Protein AF-A0A816HUR5-F1 (afdb_monomer_lite)

Foldseek 3Di:
DDPPDQPDPVSCCVVPVVVVVVVVVVVVCVCPDPLVVLCVQLLLCLFLPHPCPLPLVSNPSLCVVLVHDSVLQNVLSVVVVVVCVVDRDHGSVSVLVVCVVVCVVRVRSNSSSVVSVPDPPDCVLVVLLVVLLCVCCDPVNVPDDPVVSVVVSVCVSVVVDDDDVVVVVVVCCVVDVDDPDDDD

Sequence (184 aa):
GQRETLSTSTDFMNQIYFPLIDSMLVILNDRFSLKTLSFMNSIATVYPESKNFLSINDVDEFSRHIDVDSNALKNEFIVIKTMLMSKTINNVIQFLNELIPFSTAFPQTLRMIKSAITMPISQVACERSFSKMKIIKNYLRNSMSDKRLSDLTVVAVERNIAIDYERIIDKLARNHKNSRILLY

pLDDT: mean 83.16, std 11.02, range [38.31, 95.19]

Secondary structure (DSSP, 8-state):
-------SHHHHIIIIIHHHHHHHHHHHHHHTSHHHHHHHHHHHTT-TTSTTTT-SSSTHHHHHHHT--HHHHHHHHHHHHHHHTTS----HHHHHHHHGGGTTT-HHHHHHHHHHHHS---THHHHHHHHHHHHHS-GGGTT--HHHHHHHHHHHH-TTSPP-HHHHHHHHHHH-TT------

Radius of gyration: 25.25 Å; chains: 1; bounding box: 48×59×68 Å

Structure (mmCIF, N/CA/C/O backbone):
data_AF-A0A816HUR5-F1
#
_entry.id   AF-A0A816HUR5-F1
#
loop_
_atom_site.group_PDB
_atom_site.id
_atom_site.type_symbol
_atom_site.label_atom_id
_atom_site.label_alt_id
_atom_site.label_comp_id
_atom_site.label_asym_id
_atom_site.label_entity_id
_atom_site.label_seq_id
_atom_site.pdbx_PDB_ins_code
_atom_site.Cartn_x
_atom_site.Cartn_y
_atom_site.Cartn_z
_atom_site.occupancy
_atom_site.B_iso_or_equiv
_atom_site.auth_seq_id
_atom_site.auth_comp_id
_atom_site.auth_asym_id
_atom_site.auth_atom_id
_atom_site.pdbx_PDB_model_num
ATOM 1 N N . GLY A 1 1 ? 4.612 7.169 -42.731 1.00 38.91 1 GLY A N 1
ATOM 2 C CA . GLY A 1 1 ? 4.958 8.291 -41.844 1.00 38.91 1 GLY A CA 1
ATOM 3 C C . GLY A 1 1 ? 6.453 8.465 -41.877 1.00 38.91 1 GLY A C 1
ATOM 4 O O . GLY A 1 1 ? 7.153 7.578 -41.404 1.00 38.91 1 GLY A O 1
ATOM 5 N N . GLN A 1 2 ? 6.934 9.519 -42.536 1.00 38.31 2 GLN A N 1
ATOM 6 C CA . GLN A 1 2 ? 8.355 9.864 -42.561 1.00 38.31 2 GLN A CA 1
ATOM 7 C C . GLN A 1 2 ? 8.817 10.135 -41.126 1.00 38.31 2 GLN A C 1
ATOM 9 O O . GLN A 1 2 ? 8.200 10.924 -40.419 1.00 38.31 2 GLN A O 1
AT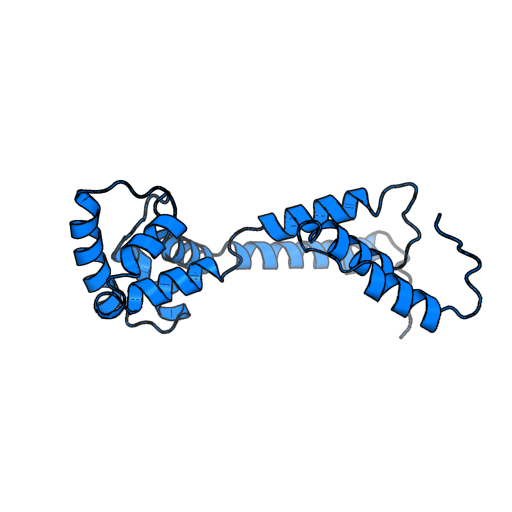OM 14 N N . ARG A 1 3 ? 9.876 9.449 -40.685 1.00 48.44 3 ARG A N 1
ATOM 15 C CA . ARG A 1 3 ? 10.641 9.881 -39.515 1.00 48.44 3 ARG A CA 1
ATOM 16 C C . ARG A 1 3 ? 11.374 11.147 -39.943 1.00 48.44 3 ARG A C 1
ATOM 18 O O . ARG A 1 3 ? 12.301 11.043 -40.743 1.00 48.44 3 ARG A O 1
ATOM 25 N N . GLU A 1 4 ? 10.925 12.307 -39.477 1.00 59.16 4 GLU A N 1
ATOM 26 C CA . GLU A 1 4 ? 11.707 13.536 -39.597 1.00 59.16 4 GLU A CA 1
ATOM 27 C C . GLU A 1 4 ? 13.061 13.286 -38.932 1.00 59.16 4 GLU A C 1
ATOM 29 O O . GLU A 1 4 ? 13.158 12.924 -37.758 1.00 59.16 4 GLU A O 1
ATOM 34 N N . THR A 1 5 ? 14.123 13.359 -39.725 1.00 55.81 5 THR A N 1
ATOM 35 C CA . THR A 1 5 ? 15.486 13.278 -39.220 1.00 55.81 5 THR A CA 1
ATOM 36 C C . THR A 1 5 ? 15.742 14.553 -38.431 1.00 55.81 5 THR A C 1
A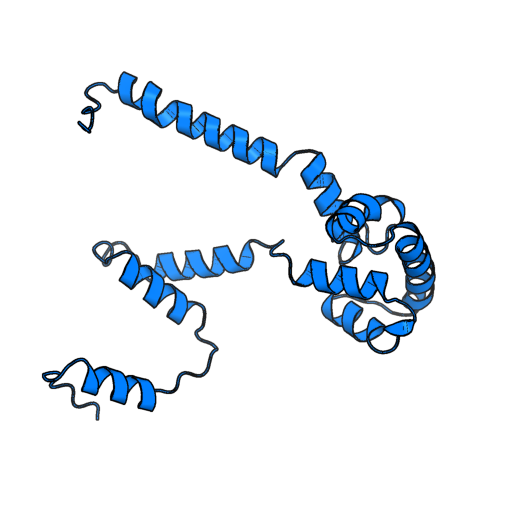TOM 38 O O . THR A 1 5 ? 15.814 15.618 -39.037 1.00 55.81 5 THR A O 1
ATOM 41 N N . LEU A 1 6 ? 15.862 14.457 -37.103 1.00 60.00 6 LEU A N 1
ATOM 42 C CA . LEU A 1 6 ? 16.260 15.584 -36.259 1.00 60.00 6 LEU A CA 1
ATOM 43 C C . LEU A 1 6 ? 17.670 16.032 -36.669 1.00 60.00 6 LEU A C 1
ATOM 45 O O . LEU A 1 6 ? 18.664 15.430 -36.268 1.00 60.00 6 LEU A O 1
ATOM 49 N N . SER A 1 7 ? 17.749 17.035 -37.539 1.00 64.94 7 SER A N 1
ATOM 50 C CA . SER A 1 7 ? 18.990 17.482 -38.179 1.00 64.94 7 SER A CA 1
ATOM 51 C C . SER A 1 7 ? 19.766 18.500 -37.346 1.00 64.94 7 SER A C 1
ATOM 53 O O . SER A 1 7 ? 20.952 18.708 -37.594 1.00 64.94 7 SER A O 1
ATOM 55 N N . THR A 1 8 ? 19.131 19.109 -36.341 1.00 71.31 8 THR A N 1
ATOM 56 C CA . THR A 1 8 ? 19.709 20.209 -35.561 1.00 71.31 8 THR A CA 1
ATOM 57 C C . THR A 1 8 ? 19.560 19.950 -34.064 1.00 71.31 8 THR A C 1
ATOM 59 O O . THR A 1 8 ? 18.518 19.482 -33.607 1.00 71.31 8 THR A O 1
ATOM 62 N N . SER A 1 9 ? 20.583 20.296 -33.273 1.00 73.69 9 SER A N 1
ATOM 63 C CA . SER A 1 9 ? 20.544 20.204 -31.800 1.00 73.69 9 SER A CA 1
ATOM 64 C C . SER A 1 9 ? 19.311 20.914 -31.213 1.00 73.69 9 SER A C 1
ATOM 66 O O . SER A 1 9 ? 18.663 20.409 -30.302 1.00 73.69 9 SER A O 1
ATOM 68 N N . THR A 1 10 ? 18.910 22.039 -31.807 1.00 77.75 10 THR A N 1
ATOM 69 C CA . THR A 1 10 ? 17.702 22.800 -31.456 1.00 77.75 10 THR A CA 1
ATOM 70 C C . THR A 1 10 ? 16.395 22.049 -31.717 1.00 77.75 10 THR A C 1
ATOM 72 O O . THR A 1 10 ? 15.485 22.144 -30.897 1.00 77.75 10 THR A O 1
ATOM 75 N N . ASP A 1 11 ? 16.297 21.263 -32.792 1.00 80.75 11 ASP A N 1
ATOM 76 C CA . ASP A 1 11 ? 15.094 20.468 -33.085 1.00 80.75 11 ASP A CA 1
ATOM 77 C C . ASP A 1 11 ? 14.947 19.324 -32.080 1.00 80.75 11 ASP A C 1
ATOM 79 O O . ASP A 1 11 ? 13.850 19.058 -31.594 1.00 80.75 11 ASP A O 1
ATOM 83 N N . PHE A 1 12 ? 16.064 18.701 -31.683 1.00 83.94 12 PHE A N 1
ATOM 84 C CA . PHE A 1 12 ? 16.073 17.704 -30.610 1.00 83.94 12 PHE A CA 1
ATOM 85 C C . PHE A 1 12 ? 15.626 18.294 -29.273 1.00 83.94 12 PHE A C 1
ATOM 87 O O . PHE A 1 12 ? 14.803 17.692 -28.574 1.00 83.94 12 PHE A O 1
ATOM 94 N N . MET A 1 13 ? 16.123 19.486 -28.936 1.00 85.31 13 MET A N 1
ATOM 95 C CA . MET A 1 13 ? 15.732 20.157 -27.701 1.00 85.31 13 MET A CA 1
ATOM 96 C C . MET A 1 13 ? 14.232 20.486 -27.690 1.00 85.31 13 MET A C 1
ATOM 98 O O . MET A 1 13 ? 13.550 20.184 -26.713 1.00 85.31 13 MET A O 1
ATOM 102 N N . ASN A 1 14 ? 13.700 21.018 -28.793 1.00 84.19 14 ASN A N 1
ATOM 103 C CA . ASN A 1 14 ? 12.310 21.472 -28.874 1.00 84.19 14 ASN A CA 1
ATOM 104 C C . ASN A 1 14 ? 11.284 20.347 -29.062 1.00 84.19 14 ASN A C 1
ATOM 106 O O . ASN A 1 14 ? 10.188 20.440 -28.519 1.00 84.19 14 ASN A O 1
ATOM 110 N N . GLN A 1 15 ? 11.607 19.290 -29.813 1.00 86.44 15 GLN A N 1
ATOM 111 C CA . GLN A 1 15 ? 10.645 18.223 -30.124 1.00 86.44 15 GLN A CA 1
ATOM 112 C C . GLN A 1 15 ? 10.678 17.057 -29.132 1.00 86.44 15 GLN A C 1
ATOM 114 O O . GLN A 1 15 ? 9.671 16.370 -28.969 1.00 86.44 15 GLN A O 1
ATOM 119 N N . ILE A 1 16 ? 11.823 16.796 -28.491 1.00 84.31 16 ILE A N 1
ATOM 120 C CA . ILE A 1 16 ? 12.001 15.619 -27.628 1.00 84.31 16 ILE A CA 1
ATOM 121 C C . ILE A 1 16 ? 12.323 16.037 -26.202 1.00 84.31 16 ILE A C 1
ATOM 123 O O . ILE A 1 16 ? 11.619 15.634 -25.280 1.00 84.31 16 ILE A O 1
ATOM 127 N N . TYR A 1 17 ? 13.376 16.829 -26.007 1.00 89.19 17 TYR A N 1
ATOM 128 C CA . TYR A 1 17 ? 13.885 17.100 -24.665 1.00 89.19 17 TYR A CA 1
ATOM 129 C C . TYR A 1 17 ? 12.897 17.906 -23.813 1.00 89.19 17 TYR A C 1
ATOM 131 O O . TYR A 1 17 ? 12.490 17.424 -22.757 1.00 89.19 17 TYR A O 1
ATOM 139 N N . PHE A 1 18 ? 12.469 19.091 -24.264 1.00 91.62 18 PHE A N 1
ATOM 140 C CA . PHE A 1 18 ? 11.543 19.928 -23.492 1.00 91.62 18 PHE A CA 1
ATOM 141 C C . PHE A 1 18 ? 10.181 19.254 -23.267 1.00 91.62 18 PHE A C 1
ATOM 143 O O . PHE A 1 18 ? 9.780 19.166 -22.107 1.00 91.62 18 PHE A O 1
ATOM 150 N N . PRO A 1 19 ? 9.518 18.650 -24.278 1.00 93.75 19 PRO A N 1
ATOM 151 C CA . PRO A 1 19 ? 8.257 17.939 -24.050 1.00 93.75 19 PRO A CA 1
ATOM 152 C C . PRO A 1 19 ? 8.381 16.766 -23.073 1.00 93.75 19 PRO A C 1
ATOM 154 O O . PRO A 1 19 ? 7.450 16.486 -22.315 1.00 93.75 19 PRO A O 1
ATOM 157 N N . LEU A 1 20 ? 9.525 16.072 -23.063 1.00 92.25 20 LEU A N 1
ATOM 158 C CA . LEU A 1 20 ? 9.787 14.987 -22.120 1.00 92.25 20 LEU A CA 1
ATOM 159 C C . LEU A 1 20 ? 9.957 15.512 -20.691 1.00 92.25 20 LEU A C 1
ATOM 161 O O . LEU A 1 20 ? 9.370 14.941 -19.774 1.00 92.25 20 LEU A O 1
ATOM 165 N N . ILE A 1 21 ? 10.714 16.595 -20.499 1.00 93.62 21 ILE A N 1
ATOM 166 C CA . ILE A 1 21 ? 10.869 17.231 -19.184 1.00 93.62 21 ILE A CA 1
ATOM 167 C C . ILE A 1 21 ? 9.528 17.770 -18.684 1.00 93.62 21 ILE A C 1
ATOM 169 O O . ILE A 1 21 ? 9.161 17.489 -17.544 1.00 93.62 21 ILE A O 1
ATOM 173 N N . ASP A 1 22 ? 8.758 18.449 -19.531 1.00 95.19 22 ASP A N 1
ATOM 174 C CA . ASP A 1 22 ? 7.431 18.953 -19.170 1.00 95.19 22 ASP A CA 1
ATOM 175 C C . ASP A 1 22 ? 6.486 17.808 -18.801 1.00 95.19 22 ASP A C 1
ATOM 177 O O . ASP A 1 22 ? 5.809 17.866 -17.776 1.00 95.19 22 ASP A O 1
ATOM 181 N N . SER A 1 23 ? 6.501 16.712 -19.565 1.00 92.75 23 SER A N 1
ATOM 182 C CA . SER A 1 23 ? 5.722 15.513 -19.237 1.00 92.75 23 SER A CA 1
ATOM 183 C C . SER A 1 23 ? 6.137 14.920 -17.891 1.00 92.75 23 SER A C 1
ATOM 185 O O . SER A 1 23 ? 5.282 14.577 -17.077 1.00 92.75 23 SER A O 1
ATOM 187 N N . MET A 1 24 ? 7.442 14.817 -17.622 1.00 92.31 24 MET A N 1
ATOM 188 C CA . MET A 1 24 ? 7.945 14.336 -16.332 1.00 92.31 24 MET A CA 1
ATOM 189 C C . MET A 1 24 ? 7.518 15.252 -15.186 1.00 92.31 24 MET A C 1
ATOM 191 O O . MET A 1 24 ? 7.090 14.753 -14.148 1.00 92.31 24 MET A O 1
ATOM 195 N N . LEU A 1 25 ? 7.589 16.571 -15.370 1.00 92.38 25 LEU A N 1
ATOM 196 C CA . LEU A 1 25 ? 7.150 17.547 -14.376 1.00 92.38 25 LEU A CA 1
ATOM 197 C C . LEU A 1 25 ? 5.652 17.430 -14.105 1.00 92.38 25 LEU A C 1
ATOM 199 O O . LEU A 1 25 ? 5.252 17.394 -12.944 1.00 92.38 25 LEU A O 1
ATOM 203 N N . VAL A 1 26 ? 4.827 17.313 -15.145 1.00 93.06 26 VAL A N 1
ATOM 204 C CA . VAL A 1 26 ? 3.377 17.115 -15.005 1.00 93.06 26 VAL A CA 1
ATOM 205 C C . VAL A 1 26 ? 3.080 15.825 -14.242 1.00 93.06 26 VAL A C 1
ATOM 207 O O . VAL A 1 26 ? 2.319 15.856 -13.279 1.00 93.06 26 VAL A O 1
ATOM 210 N N . ILE A 1 27 ? 3.725 14.712 -14.604 1.00 86.81 27 ILE A N 1
ATOM 211 C CA . ILE A 1 27 ? 3.538 13.421 -13.925 1.00 86.81 27 ILE A CA 1
ATOM 212 C C . ILE A 1 27 ? 3.964 13.507 -12.456 1.00 86.81 27 ILE A C 1
ATOM 214 O O . ILE A 1 27 ? 3.269 12.990 -11.585 1.00 86.81 27 ILE A O 1
ATOM 218 N N . LEU A 1 28 ? 5.098 14.144 -12.160 1.00 87.50 28 LEU A N 1
ATOM 219 C CA . LEU A 1 28 ? 5.575 14.299 -10.785 1.00 87.50 28 LEU A CA 1
ATOM 220 C C . LEU A 1 28 ? 4.636 15.185 -9.965 1.00 87.50 28 LEU A C 1
ATOM 222 O O . LEU A 1 28 ? 4.300 14.824 -8.838 1.00 87.50 28 LEU A O 1
ATOM 226 N N . ASN A 1 29 ? 4.183 16.301 -10.531 1.00 90.62 29 ASN A N 1
ATOM 227 C CA . ASN A 1 29 ? 3.266 17.215 -9.857 1.00 90.62 29 ASN A CA 1
ATOM 228 C C . ASN A 1 29 ? 1.904 16.567 -9.590 1.00 90.62 29 ASN A C 1
ATOM 230 O O . ASN A 1 29 ? 1.352 16.743 -8.507 1.00 90.62 29 ASN A O 1
ATOM 234 N N . ASP A 1 30 ? 1.384 15.781 -10.532 1.00 86.25 30 ASP A N 1
ATOM 235 C CA . ASP A 1 30 ? 0.144 15.025 -10.337 1.00 86.25 30 ASP A CA 1
ATOM 236 C C . ASP A 1 30 ? 0.323 13.932 -9.265 1.00 86.25 30 ASP A C 1
ATOM 238 O O . ASP A 1 30 ? -0.448 13.839 -8.300 1.00 86.25 30 ASP A O 1
ATOM 242 N N . ARG A 1 31 ? 1.424 13.172 -9.355 1.00 82.25 31 ARG A N 1
ATOM 243 C CA . ARG A 1 31 ? 1.753 12.089 -8.417 1.00 82.25 31 ARG A CA 1
ATOM 244 C C . ARG A 1 31 ? 1.929 12.579 -6.983 1.00 82.25 31 ARG A C 1
ATOM 246 O O . ARG A 1 31 ? 1.464 11.910 -6.068 1.00 82.25 31 ARG A O 1
ATOM 253 N N . PHE A 1 32 ? 2.591 13.713 -6.775 1.00 82.88 32 PHE A N 1
ATOM 254 C CA . PHE A 1 32 ? 2.844 14.288 -5.447 1.00 82.88 32 PHE A CA 1
ATOM 255 C C . PHE A 1 32 ? 1.900 15.449 -5.113 1.00 82.88 32 PHE A C 1
ATOM 257 O O . PHE A 1 32 ? 2.208 16.287 -4.265 1.00 82.88 32 PHE A O 1
ATOM 264 N N . SER A 1 33 ? 0.735 15.492 -5.761 1.00 86.56 33 SER A N 1
ATOM 265 C CA . SER A 1 33 ? -0.294 16.484 -5.472 1.00 86.56 33 SER A CA 1
ATOM 266 C C . SER A 1 33 ? -0.836 16.349 -4.043 1.00 86.56 33 SER A C 1
ATOM 268 O O . SER A 1 33 ? -0.784 15.285 -3.417 1.00 86.56 33 SER A O 1
ATOM 270 N N . LEU A 1 34 ? -1.433 17.432 -3.533 1.00 84.69 34 LEU A N 1
ATOM 271 C CA . LEU A 1 34 ? -2.073 17.443 -2.211 1.00 84.69 34 LEU A CA 1
ATOM 272 C C . LEU A 1 34 ? -3.158 16.366 -2.081 1.00 84.69 34 LEU A C 1
ATOM 274 O O . LEU A 1 34 ? -3.313 15.774 -1.019 1.00 84.69 34 LEU A O 1
ATOM 278 N N . LYS A 1 35 ? -3.872 16.068 -3.172 1.00 82.38 35 LYS A N 1
ATOM 279 C CA . LYS A 1 35 ? -4.895 15.019 -3.203 1.00 82.38 35 LYS A CA 1
ATOM 280 C C . LYS A 1 35 ? -4.283 13.635 -2.983 1.00 82.38 35 LYS A C 1
ATOM 282 O O . LYS A 1 35 ? -4.780 12.876 -2.153 1.00 82.38 35 LYS A O 1
ATOM 287 N N . THR A 1 36 ? -3.188 13.320 -3.677 1.00 83.19 36 THR A N 1
ATOM 288 C CA . THR A 1 36 ? -2.481 12.043 -3.500 1.00 83.19 36 THR A CA 1
ATOM 289 C C . THR A 1 36 ? -1.876 11.933 -2.104 1.00 83.19 36 THR A C 1
ATOM 291 O O . THR A 1 36 ? -1.900 10.858 -1.510 1.00 83.19 36 THR A O 1
ATOM 294 N N . LEU A 1 37 ? -1.395 13.044 -1.539 1.00 85.00 37 LEU A N 1
ATOM 295 C CA . LEU A 1 37 ? -0.891 13.074 -0.167 1.00 85.00 37 LEU A CA 1
ATOM 296 C C . LEU A 1 37 ? -1.998 12.791 0.858 1.00 85.00 37 LEU A C 1
ATOM 298 O O . LEU A 1 37 ? -1.806 11.948 1.732 1.00 85.00 37 LEU A O 1
ATOM 302 N N . SER A 1 38 ? -3.164 13.433 0.733 1.00 86.38 38 SER A N 1
ATOM 303 C CA . SER A 1 38 ? -4.317 13.157 1.602 1.00 86.38 38 SER A CA 1
ATOM 304 C C . SER A 1 38 ? -4.777 11.703 1.485 1.00 86.38 38 SER A C 1
ATOM 306 O O . SER A 1 38 ? -5.061 11.062 2.494 1.00 86.38 38 SER A O 1
ATOM 308 N N . PHE A 1 39 ? -4.773 11.143 0.274 1.00 87.56 39 PHE A N 1
ATOM 309 C CA . PHE A 1 39 ? -5.065 9.730 0.050 1.00 87.56 39 PHE A CA 1
ATOM 310 C C . PHE A 1 39 ? -4.035 8.800 0.713 1.00 87.56 39 PHE A C 1
ATOM 312 O O . PHE A 1 39 ? -4.416 7.849 1.392 1.00 87.56 39 PHE A O 1
ATOM 319 N N . MET A 1 40 ? -2.735 9.095 0.592 1.00 86.12 40 MET A N 1
ATOM 320 C CA . MET A 1 40 ? -1.680 8.322 1.260 1.00 86.12 40 MET A CA 1
ATOM 321 C C . MET A 1 40 ? -1.769 8.407 2.786 1.00 86.12 40 MET A C 1
ATOM 323 O O . MET A 1 40 ? -1.630 7.385 3.454 1.00 86.12 40 MET A O 1
ATOM 327 N N . ASN A 1 41 ? -2.054 9.588 3.340 1.00 87.69 41 ASN A N 1
ATOM 328 C CA . ASN A 1 41 ? -2.295 9.754 4.776 1.00 87.69 41 ASN A CA 1
ATOM 329 C C . ASN A 1 41 ? -3.509 8.940 5.236 1.00 87.69 41 ASN A C 1
ATOM 331 O O . ASN A 1 41 ? -3.480 8.329 6.302 1.00 87.69 41 ASN A O 1
ATOM 335 N N . SER A 1 42 ? -4.544 8.869 4.401 1.00 88.56 42 SER A N 1
ATOM 336 C CA . SER A 1 42 ? -5.734 8.071 4.671 1.00 88.56 42 SER A CA 1
ATOM 337 C C . SER A 1 42 ? -5.457 6.571 4.666 1.00 88.56 42 SER A C 1
ATOM 339 O O . SER A 1 42 ? -5.886 5.857 5.570 1.00 88.56 42 SER A O 1
ATOM 341 N N . ILE A 1 43 ? -4.653 6.089 3.718 1.00 87.88 43 ILE A N 1
ATOM 342 C CA . ILE A 1 43 ? -4.169 4.704 3.697 1.00 87.88 43 ILE A CA 1
ATOM 343 C C . ILE A 1 43 ? -3.299 4.402 4.921 1.00 87.88 43 ILE A C 1
ATOM 345 O O . ILE A 1 43 ? -3.410 3.321 5.502 1.00 87.88 43 ILE A O 1
ATOM 349 N N . ALA A 1 44 ? -2.452 5.350 5.335 1.00 88.88 44 ALA A N 1
ATOM 350 C CA . ALA A 1 44 ? -1.549 5.176 6.468 1.00 88.88 44 ALA A CA 1
ATOM 351 C C . ALA A 1 44 ? -2.301 4.812 7.757 1.00 88.88 44 ALA A C 1
ATOM 353 O O . ALA A 1 44 ? -1.768 4.051 8.556 1.00 88.88 44 ALA A O 1
ATOM 354 N N . THR A 1 45 ? -3.561 5.230 7.917 1.00 89.50 45 THR A N 1
ATOM 355 C CA . THR A 1 45 ? -4.393 4.887 9.087 1.00 89.50 45 THR A CA 1
ATOM 356 C C . THR A 1 45 ? -4.550 3.381 9.345 1.00 89.50 45 THR A C 1
ATOM 358 O O . THR A 1 45 ? -4.816 2.983 10.478 1.00 89.50 45 THR A O 1
ATOM 361 N N . VAL A 1 46 ? -4.331 2.540 8.329 1.00 88.25 46 VAL A N 1
ATOM 362 C CA . VAL A 1 46 ? -4.364 1.070 8.412 1.00 88.25 46 VAL A CA 1
ATOM 363 C C . VAL A 1 46 ? -3.059 0.486 8.967 1.00 88.25 46 VAL A C 1
ATOM 365 O O . VAL A 1 46 ? -3.046 -0.626 9.493 1.00 88.25 46 VAL A O 1
ATOM 368 N N . TYR A 1 47 ? -1.950 1.217 8.843 1.00 88.06 47 TYR A N 1
ATOM 369 C CA . TYR A 1 47 ? -0.608 0.738 9.155 1.00 88.06 47 TYR A CA 1
ATOM 370 C C . TYR A 1 47 ? -0.240 1.045 10.613 1.00 88.06 47 TYR A C 1
ATOM 372 O O . TYR A 1 47 ? -0.128 2.226 10.953 1.00 88.06 47 TYR A O 1
ATOM 380 N N . PRO A 1 48 ? 0.013 0.024 11.460 1.00 85.75 48 PRO A N 1
ATOM 381 C CA . PRO A 1 48 ? 0.345 0.221 12.877 1.00 85.75 48 PRO A CA 1
ATOM 382 C C . PRO A 1 48 ? 1.628 1.021 13.127 1.00 85.75 48 PRO A C 1
ATOM 384 O O . PRO A 1 48 ? 1.737 1.718 14.127 1.00 85.75 48 PRO A O 1
ATOM 387 N N . GLU A 1 49 ? 2.591 0.956 12.205 1.00 83.94 49 GLU A N 1
ATOM 388 C CA . GLU A 1 49 ? 3.847 1.718 12.280 1.00 83.94 49 GLU A CA 1
ATOM 389 C C . GLU A 1 49 ? 3.666 3.211 11.956 1.00 83.94 49 GLU A C 1
ATOM 391 O O . GLU A 1 49 ? 4.569 4.021 12.177 1.00 83.94 49 GLU A O 1
ATOM 396 N N . SER A 1 50 ? 2.519 3.596 11.391 1.00 86.12 50 SER A N 1
ATOM 397 C CA . SER A 1 50 ? 2.273 4.976 10.991 1.00 86.12 50 SER A CA 1
ATOM 398 C C . SER A 1 50 ? 1.903 5.856 12.187 1.00 86.12 50 SER A C 1
ATOM 400 O O . SER A 1 50 ? 1.267 5.425 13.148 1.00 86.12 50 SER A O 1
ATOM 402 N N . LYS A 1 51 ? 2.224 7.150 12.091 1.00 84.50 51 LYS A N 1
ATOM 403 C CA . LYS A 1 51 ? 1.824 8.148 13.097 1.00 84.50 51 LYS A CA 1
ATOM 404 C C . LYS A 1 51 ? 0.306 8.344 13.178 1.00 84.50 51 LYS A C 1
ATOM 406 O O . LYS A 1 51 ? -0.192 8.774 14.214 1.00 84.50 51 LYS A O 1
ATOM 411 N N . ASN A 1 52 ? -0.411 8.020 12.102 1.00 86.88 52 ASN A N 1
ATOM 412 C CA . ASN A 1 52 ? -1.841 8.278 11.957 1.00 86.88 52 ASN A CA 1
ATOM 413 C C . ASN A 1 52 ? -2.672 6.991 12.097 1.00 86.88 52 ASN A C 1
ATOM 415 O O . ASN A 1 52 ? -3.825 6.955 11.664 1.00 86.88 52 ASN A O 1
ATOM 419 N N . PHE A 1 53 ? -2.108 5.934 12.693 1.00 87.81 53 PHE A N 1
ATOM 420 C CA . PHE A 1 53 ? -2.797 4.662 12.899 1.00 87.81 53 PHE A CA 1
ATOM 421 C C . PHE A 1 53 ? -4.140 4.858 13.621 1.00 87.81 53 PHE A C 1
ATOM 423 O O . PHE A 1 53 ? -4.204 5.479 14.686 1.00 87.81 53 PHE A O 1
ATOM 430 N N . LEU A 1 54 ? -5.220 4.341 13.022 1.00 85.50 54 LEU A N 1
ATOM 431 C CA . LEU A 1 54 ? -6.605 4.486 13.494 1.00 85.50 54 LEU A CA 1
ATOM 432 C C . LEU A 1 54 ? -7.042 5.947 13.741 1.00 85.50 54 LEU A C 1
ATOM 434 O O . LEU A 1 54 ? -7.847 6.229 14.634 1.00 85.50 54 LEU A O 1
ATOM 438 N N . SER A 1 55 ? -6.514 6.900 12.965 1.00 87.12 55 SER A N 1
ATOM 439 C CA . SER A 1 55 ? -6.961 8.297 12.990 1.00 87.12 55 SER A CA 1
ATOM 440 C C . SER A 1 55 ? -8.318 8.453 12.298 1.00 87.12 55 SER A C 1
ATOM 442 O O . SER A 1 55 ? -8.477 8.149 11.118 1.00 87.12 55 SER A O 1
ATOM 444 N N . ILE A 1 56 ? -9.296 8.974 13.038 1.00 87.56 56 ILE A N 1
ATOM 445 C CA . ILE A 1 56 ? -10.677 9.204 12.582 1.00 87.56 56 ILE A CA 1
ATOM 446 C C . ILE A 1 56 ? -10.745 10.351 11.564 1.00 87.56 56 ILE A C 1
ATOM 448 O O . ILE A 1 56 ? -11.572 10.326 10.657 1.00 87.56 56 ILE A O 1
ATOM 452 N N . ASN A 1 57 ? -9.874 11.351 11.708 1.00 86.00 57 ASN A N 1
ATOM 453 C CA . ASN A 1 57 ? -9.892 12.555 10.876 1.00 86.00 57 ASN A CA 1
ATOM 454 C C . ASN A 1 57 ? -9.302 12.312 9.483 1.00 86.00 57 ASN A C 1
ATOM 456 O O . ASN A 1 57 ? -9.666 12.996 8.533 1.00 86.00 57 ASN A O 1
ATOM 460 N N . ASP A 1 58 ? -8.411 11.329 9.359 1.00 86.81 58 ASP A N 1
ATOM 461 C CA . ASP A 1 58 ? -7.653 11.100 8.128 1.00 86.81 58 ASP A CA 1
ATOM 462 C C . ASP A 1 58 ? -8.282 10.014 7.240 1.00 86.81 58 ASP A C 1
ATOM 464 O O . ASP A 1 58 ? -7.841 9.800 6.117 1.00 86.81 58 ASP A O 1
ATOM 468 N N . VAL A 1 59 ? -9.328 9.318 7.694 1.00 87.38 59 VAL A N 1
ATOM 469 C CA . VAL A 1 59 ? -9.852 8.101 7.041 1.00 87.38 59 VAL A CA 1
ATOM 470 C C . VAL A 1 59 ? -10.714 8.357 5.789 1.00 87.38 59 VAL A C 1
ATOM 472 O O . VAL A 1 59 ? -11.011 7.438 5.025 1.00 87.38 59 VAL A O 1
ATOM 475 N N . ASP A 1 60 ? -11.112 9.609 5.555 1.00 87.06 60 ASP A N 1
ATOM 476 C CA . ASP A 1 60 ? -12.179 9.953 4.606 1.00 87.06 60 ASP A CA 1
ATOM 477 C C . ASP A 1 60 ? -11.818 9.777 3.119 1.00 87.06 60 ASP A C 1
ATOM 479 O O . ASP A 1 60 ? -12.699 9.496 2.308 1.00 87.06 60 ASP A O 1
ATOM 483 N N . GLU A 1 61 ? -10.558 9.966 2.716 1.00 87.94 61 GLU A N 1
ATOM 484 C CA . GLU A 1 61 ? -10.161 9.807 1.303 1.00 87.94 61 GLU A CA 1
ATOM 485 C C . GLU A 1 61 ? -10.134 8.334 0.881 1.00 87.94 61 GLU A C 1
ATOM 487 O O . GLU A 1 61 ? -10.606 7.976 -0.202 1.00 87.94 61 GLU A O 1
ATOM 492 N N . PHE A 1 62 ? -9.606 7.457 1.735 1.00 87.69 62 PHE A N 1
ATOM 493 C CA . PHE A 1 62 ? -9.506 6.036 1.432 1.00 87.69 62 PHE A CA 1
ATOM 494 C C . PHE A 1 62 ? -10.862 5.335 1.532 1.00 87.69 62 PHE A C 1
ATOM 496 O O . PHE A 1 62 ? -11.171 4.495 0.686 1.00 87.69 62 PHE A O 1
ATOM 503 N N . SER A 1 63 ? -11.712 5.718 2.494 1.00 88.25 63 SER A N 1
ATOM 504 C CA . SER A 1 63 ? -13.077 5.180 2.592 1.00 88.25 63 SER A CA 1
ATOM 505 C C . SER A 1 63 ? -13.902 5.490 1.339 1.00 88.25 63 SER A C 1
ATOM 507 O O . SER A 1 63 ? -14.545 4.590 0.795 1.00 88.25 63 SER A O 1
ATOM 509 N N . ARG A 1 64 ? -13.790 6.714 0.801 1.00 88.31 64 ARG A N 1
ATOM 510 C CA . ARG A 1 64 ? -14.407 7.104 -0.478 1.00 88.31 64 ARG A CA 1
ATOM 511 C C . ARG A 1 64 ? -13.895 6.292 -1.664 1.00 88.31 64 ARG A C 1
ATOM 513 O O . ARG A 1 64 ? -14.677 5.955 -2.544 1.00 88.31 64 ARG A O 1
ATOM 520 N N . HIS A 1 65 ? -12.606 5.962 -1.700 1.00 87.12 65 HIS A N 1
ATOM 521 C CA . HIS A 1 65 ? -12.031 5.176 -2.794 1.00 87.12 65 HIS A CA 1
ATOM 522 C C . HIS A 1 65 ? -12.471 3.702 -2.772 1.00 87.12 65 HIS A C 1
ATOM 524 O O . HIS A 1 65 ? -12.591 3.078 -3.823 1.00 87.12 65 HIS A O 1
ATOM 530 N N . ILE A 1 66 ? -12.674 3.116 -1.589 1.00 85.94 66 ILE A N 1
ATOM 531 C CA . ILE A 1 66 ? -13.048 1.695 -1.429 1.00 85.94 66 ILE A CA 1
ATOM 532 C C . ILE A 1 66 ? -14.575 1.487 -1.397 1.00 85.94 66 ILE A C 1
ATOM 534 O O . ILE A 1 66 ? -15.041 0.341 -1.365 1.00 85.94 66 ILE A O 1
ATOM 538 N N . ASP A 1 67 ? -15.345 2.579 -1.461 1.00 87.12 67 ASP A N 1
ATOM 539 C CA . ASP A 1 67 ? -16.806 2.598 -1.342 1.00 87.12 67 ASP A CA 1
ATOM 540 C C . ASP A 1 67 ? -17.267 1.956 -0.021 1.00 87.12 67 ASP A C 1
ATOM 542 O O . ASP A 1 67 ? -17.960 0.935 0.030 1.00 87.12 67 ASP A O 1
ATOM 546 N N . VAL A 1 68 ? -16.751 2.519 1.073 1.00 86.50 68 VAL A N 1
ATOM 547 C CA . VAL A 1 68 ? -17.008 2.108 2.458 1.00 86.50 68 VAL A CA 1
ATOM 548 C C . VAL A 1 68 ? -17.693 3.250 3.200 1.00 86.50 68 VAL A C 1
ATOM 550 O O . VAL A 1 68 ? -17.314 4.411 3.050 1.00 86.50 68 VAL A O 1
ATOM 553 N N . ASP A 1 69 ? -18.673 2.919 4.043 1.00 88.19 69 ASP A N 1
ATOM 554 C CA . ASP A 1 69 ? -19.333 3.906 4.897 1.00 88.19 69 ASP A CA 1
ATOM 555 C C . ASP A 1 69 ? -18.340 4.486 5.917 1.00 88.19 69 ASP A C 1
ATOM 557 O O . ASP A 1 69 ? -17.927 3.817 6.870 1.00 88.19 69 ASP A O 1
ATOM 561 N N . SER A 1 70 ? -17.966 5.753 5.706 1.00 86.25 70 SER A N 1
ATOM 562 C CA . SER A 1 70 ? -17.003 6.458 6.552 1.00 86.25 70 SER A CA 1
ATOM 563 C C . SER A 1 70 ? -17.495 6.588 7.995 1.00 86.25 70 SER A C 1
ATOM 565 O O . SER A 1 70 ? -16.701 6.486 8.926 1.00 86.25 70 SER A O 1
ATOM 567 N N . ASN A 1 71 ? -18.801 6.748 8.225 1.00 88.31 71 ASN A N 1
ATOM 568 C CA . ASN A 1 71 ? -19.323 6.915 9.581 1.00 88.31 71 ASN A CA 1
ATOM 569 C C . ASN A 1 71 ? -19.251 5.604 10.368 1.00 88.31 71 ASN A C 1
ATOM 571 O O . ASN A 1 71 ? -18.786 5.591 11.509 1.00 88.31 71 ASN A O 1
ATOM 575 N N . ALA A 1 72 ? -19.650 4.491 9.746 1.00 89.56 72 ALA A N 1
ATOM 576 C CA . ALA A 1 72 ? -19.503 3.164 10.337 1.00 89.56 72 ALA A CA 1
ATOM 577 C C . ALA A 1 72 ? -18.027 2.846 10.628 1.00 89.56 72 ALA A C 1
ATOM 579 O O . ALA A 1 72 ? -17.694 2.421 11.732 1.00 89.56 72 ALA A O 1
ATOM 580 N N . LEU A 1 73 ? -17.134 3.142 9.682 1.00 90.50 73 LEU A N 1
ATOM 581 C CA . LEU A 1 73 ? -15.694 2.933 9.831 1.00 90.50 73 LEU A CA 1
ATOM 582 C C . LEU A 1 73 ? -15.092 3.745 10.988 1.00 90.50 73 LEU A C 1
ATOM 584 O O . LEU A 1 73 ? -14.326 3.210 11.788 1.00 90.50 73 LEU A O 1
ATOM 588 N N . LYS A 1 74 ? -15.469 5.022 11.122 1.00 91.12 74 LYS A N 1
ATOM 589 C CA . LYS A 1 74 ? -15.036 5.884 12.235 1.00 91.12 74 LYS A CA 1
ATOM 590 C C . LYS A 1 74 ? -15.465 5.315 13.590 1.00 91.12 74 LYS A C 1
ATOM 592 O O . LYS A 1 74 ? -14.675 5.333 14.533 1.00 91.12 74 LYS A O 1
ATOM 597 N N . ASN A 1 75 ? -16.673 4.758 13.677 1.00 90.62 75 ASN A N 1
ATOM 598 C CA . ASN A 1 75 ? -17.157 4.100 14.891 1.00 90.62 75 ASN A CA 1
ATOM 599 C C . ASN A 1 75 ? -16.378 2.813 15.195 1.00 90.62 75 ASN A C 1
ATOM 601 O O . ASN A 1 75 ? -15.963 2.606 16.336 1.00 90.62 75 ASN A O 1
ATOM 605 N N . GLU A 1 76 ? -16.125 1.976 14.183 1.00 91.62 76 GLU A N 1
ATOM 606 C CA . GLU A 1 76 ? -15.293 0.775 14.332 1.00 91.62 76 GLU A CA 1
ATOM 607 C C . GLU A 1 76 ? -13.885 1.134 14.835 1.00 91.62 76 GLU A C 1
ATOM 609 O O . GLU A 1 76 ? -13.390 0.507 15.770 1.00 91.62 76 GLU A O 1
ATOM 614 N N . PHE A 1 77 ? -13.266 2.187 14.291 1.00 91.25 77 PHE A N 1
ATOM 615 C CA . PHE A 1 77 ? -11.931 2.647 14.694 1.00 91.25 77 PHE A CA 1
ATOM 616 C C . PHE A 1 77 ? -11.856 3.028 16.171 1.00 91.25 77 PHE A C 1
ATOM 618 O O . PHE A 1 77 ? -10.868 2.700 16.826 1.00 91.25 77 PHE A O 1
ATOM 625 N N . ILE A 1 78 ? -12.886 3.682 16.714 1.00 90.06 78 ILE A N 1
ATOM 626 C CA . ILE A 1 78 ? -12.946 4.028 18.141 1.00 90.06 78 ILE A CA 1
ATOM 627 C C . ILE A 1 78 ? -12.910 2.754 18.992 1.00 90.06 78 ILE A C 1
ATOM 629 O O . ILE A 1 78 ? -12.097 2.648 19.910 1.00 90.06 78 ILE A O 1
ATOM 633 N N . VAL A 1 79 ? -13.751 1.772 18.658 1.00 90.94 79 VAL A N 1
ATOM 634 C CA . VAL A 1 79 ? -13.853 0.508 19.404 1.00 90.94 79 VAL A CA 1
ATOM 635 C C . VAL A 1 79 ? -12.559 -0.299 19.298 1.00 90.94 79 VAL A C 1
ATOM 637 O O . VAL A 1 79 ? -12.041 -0.779 20.308 1.00 90.94 79 VAL A O 1
ATOM 640 N N . ILE A 1 80 ? -11.998 -0.405 18.092 1.00 89.25 80 ILE A N 1
ATOM 641 C CA . ILE A 1 80 ? -10.733 -1.104 17.841 1.00 89.25 80 ILE A CA 1
ATOM 642 C C . ILE A 1 80 ? -9.598 -0.425 18.604 1.00 89.25 80 ILE A C 1
ATOM 644 O O . ILE A 1 80 ? -8.797 -1.107 19.237 1.00 89.25 80 ILE A O 1
ATOM 648 N N . LYS A 1 81 ? -9.539 0.910 18.612 1.00 88.38 81 LYS A N 1
ATOM 649 C CA . LYS A 1 81 ? -8.518 1.649 19.358 1.00 88.38 81 LYS A CA 1
ATOM 650 C C . LYS A 1 81 ? -8.577 1.308 20.843 1.00 88.38 81 LYS A C 1
ATOM 652 O O . LYS A 1 81 ? -7.538 1.006 21.417 1.00 88.38 81 LYS A O 1
ATOM 657 N N . THR A 1 82 ? -9.768 1.268 21.442 1.00 86.31 82 THR A N 1
ATOM 658 C CA . THR A 1 82 ? -9.952 0.845 22.841 1.00 86.31 82 THR A CA 1
ATOM 659 C C . THR A 1 82 ? -9.529 -0.607 23.068 1.00 86.31 82 THR A C 1
ATOM 661 O O . THR A 1 82 ? -8.836 -0.890 24.043 1.00 86.31 82 THR A O 1
ATOM 664 N N . MET A 1 83 ? -9.886 -1.520 22.163 1.00 85.31 83 MET A N 1
ATOM 665 C CA . MET A 1 83 ? -9.489 -2.933 22.232 1.00 85.31 83 MET A CA 1
ATOM 666 C C . MET A 1 83 ? -7.960 -3.103 22.183 1.00 85.31 83 MET A C 1
ATOM 668 O O . MET A 1 83 ? -7.387 -3.903 22.928 1.00 85.31 83 MET A O 1
ATOM 672 N N . LEU A 1 84 ? -7.293 -2.315 21.339 1.00 83.38 84 LEU A N 1
ATOM 673 C CA . LEU A 1 84 ? -5.851 -2.362 21.120 1.00 83.38 84 LEU A CA 1
ATOM 674 C C . LEU A 1 84 ? -5.022 -1.642 22.184 1.00 83.38 84 LEU A C 1
ATOM 676 O O . LEU A 1 84 ? -3.825 -1.885 22.247 1.00 83.38 84 LEU A O 1
ATOM 680 N N . MET A 1 85 ? -5.614 -0.842 23.079 1.00 74.88 85 MET A N 1
ATOM 681 C CA . MET A 1 85 ? -4.873 -0.208 24.189 1.00 74.88 85 MET A CA 1
ATOM 682 C C . MET A 1 85 ? -4.115 -1.221 25.067 1.00 74.88 85 MET A C 1
ATOM 684 O O . MET A 1 85 ? -3.154 -0.859 25.739 1.00 74.88 85 MET A O 1
ATOM 688 N N . SER A 1 86 ? -4.546 -2.486 25.069 1.00 72.56 86 SER A N 1
ATOM 689 C CA . SER A 1 86 ? -3.938 -3.574 25.844 1.00 72.56 86 SER A CA 1
ATOM 690 C C . SER A 1 86 ? -2.856 -4.368 25.097 1.00 72.56 86 SER A C 1
ATOM 692 O O . SER A 1 86 ? -2.180 -5.191 25.714 1.00 72.56 86 SER A O 1
ATOM 694 N N . LYS A 1 87 ? -2.675 -4.150 23.785 1.00 77.12 87 LYS A N 1
ATOM 695 C CA . LYS A 1 87 ? -1.795 -4.953 22.921 1.00 77.12 87 LYS A CA 1
ATOM 696 C C . LYS A 1 87 ? -0.938 -4.073 22.013 1.00 77.12 87 LYS A C 1
ATOM 698 O O . LYS A 1 87 ? -1.425 -3.142 21.385 1.00 77.12 87 LYS A O 1
ATOM 703 N N . THR A 1 88 ? 0.334 -4.422 21.855 1.00 76.06 88 THR A N 1
ATOM 704 C CA . THR A 1 88 ? 1.198 -3.804 20.844 1.00 76.06 88 THR A CA 1
ATOM 705 C C . THR A 1 88 ? 1.077 -4.556 19.520 1.00 76.06 88 THR A C 1
ATOM 707 O O . THR A 1 88 ? 1.298 -5.766 19.443 1.00 76.06 88 THR A O 1
ATOM 710 N N . ILE A 1 89 ? 0.704 -3.835 18.462 1.00 80.88 89 ILE A N 1
ATOM 711 C CA . ILE A 1 89 ? 0.647 -4.366 17.101 1.00 80.88 89 ILE A CA 1
ATOM 712 C C . ILE A 1 89 ? 1.717 -3.670 16.279 1.00 80.88 89 ILE A C 1
ATOM 714 O O . ILE A 1 89 ? 1.688 -2.454 16.128 1.00 80.88 89 ILE A O 1
ATOM 718 N N . ASN A 1 90 ? 2.635 -4.458 15.723 1.00 80.38 90 ASN A N 1
ATOM 719 C CA . ASN A 1 90 ? 3.781 -3.923 14.988 1.00 80.38 90 ASN A CA 1
ATOM 720 C C . ASN A 1 90 ? 3.641 -4.102 13.473 1.00 80.38 90 ASN A C 1
ATOM 722 O O . ASN A 1 90 ? 4.390 -3.506 12.717 1.00 80.38 90 ASN A O 1
ATOM 726 N N . ASN A 1 91 ? 2.707 -4.936 13.007 1.00 85.19 91 ASN A N 1
ATOM 727 C CA . ASN A 1 91 ? 2.583 -5.267 11.589 1.00 85.19 91 ASN A CA 1
ATOM 728 C C . ASN A 1 91 ? 1.113 -5.292 11.151 1.00 85.19 91 ASN A C 1
ATOM 730 O O . ASN A 1 91 ? 0.246 -5.753 11.891 1.00 85.19 91 ASN A O 1
ATOM 734 N N . VAL A 1 92 ? 0.835 -4.861 9.919 1.00 86.38 92 VAL A N 1
ATOM 735 C CA . VAL A 1 92 ? -0.504 -4.906 9.304 1.00 86.38 92 VAL A CA 1
ATOM 736 C C . VAL A 1 92 ? -1.049 -6.330 9.243 1.00 86.38 92 VAL A C 1
ATOM 738 O O . VAL A 1 92 ? -2.239 -6.543 9.437 1.00 86.38 92 VAL A O 1
ATOM 741 N N . ILE A 1 93 ? -0.192 -7.329 9.018 1.00 86.69 93 ILE A N 1
ATOM 742 C CA . ILE A 1 93 ? -0.628 -8.734 8.992 1.00 86.69 93 ILE A CA 1
ATOM 743 C C . ILE 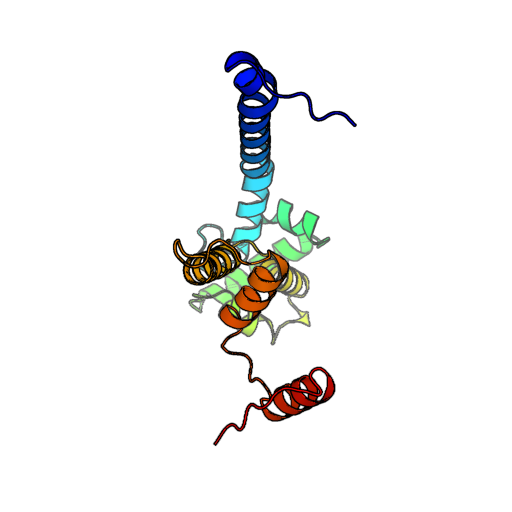A 1 93 ? -1.059 -9.188 10.394 1.00 86.69 93 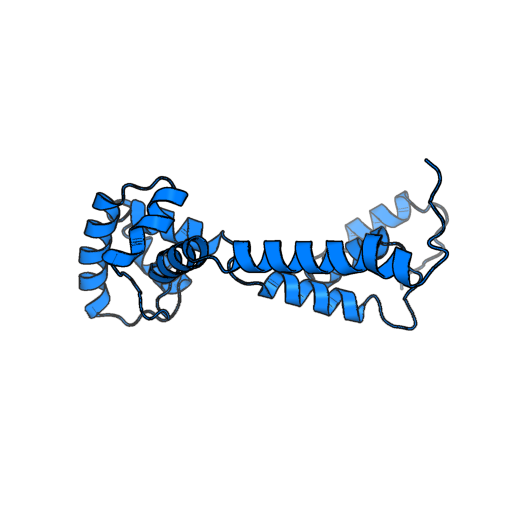ILE A C 1
ATOM 745 O O . ILE A 1 93 ? -2.058 -9.886 10.542 1.00 86.69 93 ILE A O 1
ATOM 749 N N . GLN A 1 94 ? -0.340 -8.754 11.433 1.00 87.75 94 GLN A N 1
ATOM 750 C CA . GLN A 1 94 ? -0.718 -9.022 12.820 1.00 87.75 94 GLN A CA 1
ATOM 751 C C . GLN A 1 94 ? -2.035 -8.314 13.167 1.00 87.75 94 GLN A C 1
ATOM 753 O O . GLN A 1 94 ? -2.908 -8.926 13.775 1.00 87.75 94 GLN A O 1
ATOM 758 N N . PHE A 1 95 ? -2.201 -7.067 12.715 1.00 88.62 95 PHE A N 1
ATOM 759 C CA . PHE A 1 95 ? -3.451 -6.321 12.846 1.00 88.62 95 PHE A CA 1
ATOM 760 C C . PHE A 1 95 ? -4.624 -7.061 12.201 1.00 88.62 95 PHE A C 1
ATOM 762 O O . PHE A 1 95 ? -5.648 -7.282 12.842 1.00 88.62 95 PHE A O 1
ATOM 769 N N . LEU A 1 96 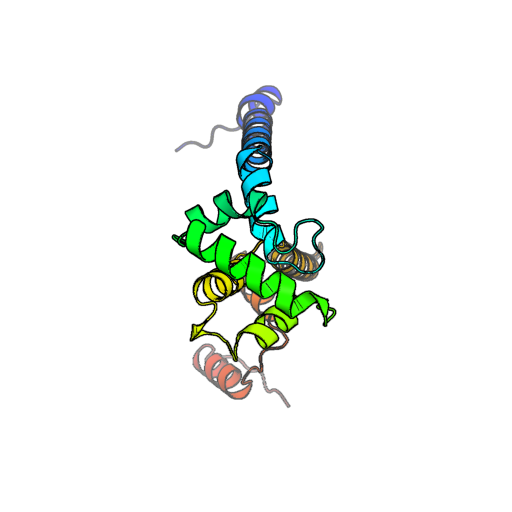? -4.448 -7.521 10.961 1.00 89.69 96 LEU A N 1
ATOM 770 C CA . LEU A 1 96 ? -5.451 -8.301 10.249 1.00 89.69 96 LEU A CA 1
ATOM 771 C C . LEU A 1 96 ? -5.821 -9.573 11.026 1.00 89.69 96 LEU A C 1
ATOM 773 O O . LEU A 1 96 ? -7.004 -9.835 11.222 1.00 89.69 96 LEU A O 1
ATOM 777 N N . ASN A 1 97 ? -4.831 -10.331 11.502 1.00 88.69 97 ASN A N 1
ATOM 778 C CA . ASN A 1 97 ? -5.058 -11.584 12.226 1.00 88.69 97 ASN A CA 1
ATOM 779 C C . ASN A 1 97 ? -5.838 -11.401 13.535 1.00 88.69 97 ASN A C 1
ATOM 781 O O . ASN A 1 97 ? -6.644 -12.261 13.880 1.00 88.69 97 ASN A O 1
ATOM 785 N N . GLU A 1 98 ? -5.646 -10.283 14.235 1.00 87.44 98 GLU A N 1
ATOM 786 C CA . GLU A 1 98 ? -6.405 -9.945 15.448 1.00 87.44 98 GLU A CA 1
ATOM 787 C C . GLU A 1 98 ? -7.868 -9.580 15.147 1.00 87.44 98 GLU A C 1
ATOM 789 O O . GLU A 1 98 ? -8.743 -9.815 15.978 1.00 87.44 98 GLU A O 1
ATOM 794 N N . LEU A 1 99 ? -8.160 -9.049 13.953 1.00 88.12 99 LEU A N 1
ATOM 795 C CA . LEU A 1 99 ? -9.518 -8.665 13.551 1.00 88.12 99 LEU A CA 1
ATOM 796 C C . LEU A 1 99 ? -10.311 -9.793 12.884 1.00 88.12 99 LEU A C 1
ATOM 798 O O . LEU A 1 99 ? -11.540 -9.741 12.880 1.00 88.12 99 LEU A O 1
ATOM 802 N N . ILE A 1 100 ? -9.651 -10.819 12.335 1.00 88.50 100 ILE A N 1
ATOM 803 C CA . ILE A 1 100 ? -10.321 -11.960 11.682 1.00 88.50 100 ILE A CA 1
ATOM 804 C C . ILE A 1 100 ? -11.393 -12.619 12.579 1.00 88.50 100 ILE A C 1
ATOM 806 O O . ILE A 1 100 ? -12.505 -12.831 12.082 1.00 88.50 100 ILE A O 1
ATOM 810 N N . PRO A 1 101 ? -11.140 -12.902 13.877 1.00 88.81 101 PRO A N 1
ATOM 811 C CA . PRO A 1 101 ? -12.149 -13.478 14.772 1.00 88.81 101 PRO A CA 1
ATOM 812 C C . PRO A 1 101 ? -13.399 -12.603 14.933 1.00 88.81 101 PRO A C 1
ATOM 814 O O . PRO A 1 101 ? -14.485 -13.116 15.179 1.00 88.81 101 PRO A O 1
ATOM 817 N N . PHE A 1 102 ? -13.254 -11.289 14.749 1.00 87.62 102 PHE A N 1
ATOM 818 C CA . PHE A 1 102 ? -14.306 -10.283 14.898 1.00 87.62 102 PHE A CA 1
ATOM 819 C C . PHE A 1 102 ? -14.802 -9.755 13.545 1.00 87.62 102 PHE A C 1
ATOM 821 O O . PHE A 1 102 ? -15.309 -8.638 13.453 1.00 87.62 102 PHE A O 1
ATOM 828 N N . SER A 1 103 ? -14.674 -10.552 12.480 1.00 86.06 103 SER A N 1
ATOM 829 C CA . SER A 1 103 ? -15.030 -10.149 11.111 1.00 86.06 103 SER A CA 1
ATOM 830 C C . SER A 1 103 ? -16.473 -9.654 10.943 1.00 86.06 103 SER A C 1
ATOM 832 O O . SER A 1 103 ? -16.726 -8.821 10.076 1.00 86.06 103 SER A O 1
ATOM 834 N N . THR A 1 104 ? -17.409 -10.121 11.774 1.00 87.25 104 THR A N 1
ATOM 835 C CA . THR A 1 104 ? -18.804 -9.654 11.789 1.00 87.25 104 THR A CA 1
ATOM 836 C C . THR A 1 104 ? -18.987 -8.321 12.512 1.00 87.25 104 THR A C 1
ATOM 838 O O . THR A 1 104 ? -19.930 -7.599 12.206 1.00 87.25 104 THR A O 1
ATOM 841 N N . ALA A 1 105 ? -18.114 -7.999 13.470 1.00 87.81 105 ALA A N 1
ATOM 842 C CA . ALA A 1 105 ? -18.177 -6.773 14.261 1.00 87.81 105 ALA A CA 1
ATOM 843 C C . ALA A 1 105 ? -17.451 -5.599 13.587 1.00 87.81 105 ALA A C 1
ATOM 845 O O . ALA A 1 105 ? -17.856 -4.457 13.779 1.00 87.81 105 ALA A O 1
ATOM 846 N N . PHE A 1 106 ? -16.413 -5.881 12.788 1.00 90.06 106 PHE A N 1
ATOM 847 C CA . PHE A 1 106 ? -15.604 -4.864 12.097 1.00 90.06 106 PHE A CA 1
ATOM 848 C C . PHE A 1 106 ? -15.515 -5.081 10.573 1.00 90.06 106 PHE A C 1
ATOM 850 O O . PHE A 1 106 ? -14.412 -5.207 10.019 1.00 90.06 106 PHE A O 1
ATOM 857 N N . PRO A 1 107 ? -16.654 -5.188 9.861 1.00 90.31 107 PRO A N 1
ATOM 858 C CA . PRO A 1 107 ? -16.657 -5.473 8.430 1.00 90.31 107 PRO A CA 1
ATOM 859 C C . PRO A 1 107 ? -15.991 -4.367 7.599 1.00 90.31 107 PRO A C 1
ATOM 861 O O . PRO A 1 107 ? -15.304 -4.682 6.619 1.00 90.31 107 PRO A O 1
ATOM 864 N N . GLN A 1 108 ? -16.148 -3.092 7.975 1.00 90.62 108 GLN A N 1
ATOM 865 C CA . GLN A 1 108 ? -15.612 -1.977 7.188 1.00 90.62 108 GLN A CA 1
ATOM 866 C C . GLN A 1 108 ? -14.096 -1.878 7.322 1.00 90.62 108 GLN A C 1
ATOM 868 O O . GLN A 1 108 ? -13.383 -1.779 6.320 1.00 90.62 108 GLN A O 1
ATOM 873 N N . THR A 1 109 ? -13.588 -2.008 8.544 1.00 90.06 109 THR A N 1
ATOM 874 C CA . THR A 1 109 ? -12.151 -2.002 8.819 1.00 90.06 109 THR A CA 1
ATOM 875 C C . THR A 1 109 ? -11.463 -3.187 8.145 1.00 90.06 109 THR A C 1
ATOM 877 O O . THR A 1 109 ? -10.407 -3.027 7.533 1.00 90.06 109 THR A O 1
ATOM 880 N N . LEU A 1 110 ? -12.081 -4.374 8.155 1.00 90.81 110 LEU A N 1
ATOM 881 C CA . LEU A 1 110 ? -11.533 -5.547 7.470 1.00 90.81 110 LEU A CA 1
ATOM 882 C C . LEU A 1 110 ? -11.450 -5.341 5.949 1.00 90.81 110 LEU A C 1
ATOM 884 O O . LEU A 1 110 ? -10.447 -5.701 5.326 1.00 90.81 110 LEU A O 1
ATOM 888 N N . ARG A 1 111 ? -12.491 -4.761 5.337 1.00 89.69 111 ARG A N 1
ATOM 889 C CA . ARG A 1 111 ? -12.511 -4.442 3.900 1.00 89.69 111 ARG A CA 1
ATOM 890 C C . ARG A 1 111 ? -11.442 -3.410 3.544 1.00 89.69 111 ARG A C 1
ATOM 892 O O . ARG A 1 111 ? -10.753 -3.566 2.534 1.00 89.69 111 ARG A O 1
ATOM 899 N N . MET A 1 112 ? -11.263 -2.411 4.400 1.00 89.94 112 MET A N 1
ATOM 900 C CA . MET A 1 112 ? -10.235 -1.387 4.267 1.00 89.94 112 MET A CA 1
ATOM 901 C C . MET A 1 112 ? -8.820 -1.981 4.347 1.00 89.94 112 MET A C 1
ATOM 903 O O . MET A 1 112 ? -8.023 -1.757 3.438 1.00 89.94 112 MET A O 1
ATOM 907 N N . ILE A 1 113 ? -8.524 -2.808 5.361 1.00 90.00 113 ILE A N 1
ATOM 908 C CA . ILE A 1 113 ? -7.215 -3.470 5.512 1.00 90.00 113 ILE A CA 1
ATOM 909 C C . ILE A 1 113 ? -6.899 -4.342 4.296 1.00 90.00 113 ILE A C 1
ATOM 911 O O . ILE A 1 113 ? -5.814 -4.242 3.723 1.00 90.00 113 ILE A O 1
ATOM 915 N N . LYS A 1 114 ? -7.852 -5.182 3.871 1.00 89.31 114 LYS A N 1
ATOM 916 C CA . LYS A 1 114 ? -7.678 -6.047 2.693 1.00 89.31 114 LYS A CA 1
ATOM 917 C C . LYS A 1 114 ? -7.356 -5.226 1.450 1.00 89.31 114 LYS A C 1
ATOM 919 O O . LYS A 1 114 ? -6.414 -5.555 0.736 1.00 89.31 114 LYS A O 1
ATOM 924 N N . SER A 1 115 ? -8.090 -4.136 1.236 1.00 89.31 115 SER A N 1
ATOM 925 C CA . SER A 1 115 ? -7.872 -3.252 0.091 1.00 89.31 115 SER A CA 1
ATOM 926 C C . SER A 1 115 ? -6.497 -2.582 0.140 1.00 89.31 115 SER A C 1
ATOM 928 O O . SER A 1 115 ? -5.790 -2.565 -0.866 1.00 89.31 115 SER A O 1
ATOM 930 N N . ALA A 1 116 ? -6.069 -2.105 1.312 1.00 88.12 116 ALA A N 1
ATOM 931 C CA . ALA A 1 116 ? -4.758 -1.481 1.485 1.00 88.12 116 ALA A CA 1
ATOM 932 C C . ALA A 1 116 ? -3.607 -2.458 1.186 1.00 88.12 116 ALA A C 1
ATOM 934 O O . ALA A 1 116 ? -2.682 -2.102 0.465 1.00 88.12 116 ALA A O 1
ATOM 935 N N . ILE A 1 117 ? -3.689 -3.709 1.657 1.00 85.38 117 ILE A N 1
ATOM 936 C CA . ILE A 1 117 ? -2.665 -4.736 1.384 1.00 85.38 117 ILE A CA 1
ATOM 937 C C . ILE A 1 117 ? -2.617 -5.100 -0.107 1.00 85.38 117 ILE A C 1
ATOM 939 O O . ILE A 1 117 ? -1.545 -5.392 -0.635 1.00 85.38 117 ILE A O 1
ATOM 943 N N . THR A 1 118 ? -3.761 -5.087 -0.800 1.00 84.38 118 THR A N 1
ATOM 944 C CA . THR A 1 118 ? -3.800 -5.352 -2.248 1.00 84.38 118 THR A CA 1
ATOM 945 C C . THR A 1 118 ? -3.282 -4.194 -3.094 1.00 84.38 118 THR A C 1
ATOM 947 O O . THR A 1 118 ? -2.881 -4.411 -4.237 1.00 84.38 118 THR A O 1
ATOM 950 N N . MET A 1 119 ? -3.277 -2.968 -2.564 1.00 80.50 119 MET A N 1
ATOM 951 C CA . MET A 1 119 ? -2.756 -1.826 -3.298 1.00 80.50 119 MET A CA 1
ATOM 952 C C . MET A 1 119 ? -1.225 -1.860 -3.330 1.00 80.50 119 MET A C 1
ATOM 954 O O . MET A 1 119 ? -0.578 -1.959 -2.285 1.00 80.50 119 MET A O 1
ATOM 958 N N . PRO A 1 120 ? -0.606 -1.710 -4.512 1.00 64.00 120 PRO A N 1
ATOM 959 C CA . PRO A 1 120 ? 0.839 -1.598 -4.629 1.00 64.00 120 PRO A CA 1
ATOM 960 C C . PRO A 1 120 ? 1.282 -0.193 -4.196 1.00 64.00 120 PRO A C 1
ATOM 962 O O . PRO A 1 120 ? 1.610 0.657 -5.018 1.00 64.00 120 PRO A O 1
ATOM 965 N N . ILE A 1 121 ? 1.272 0.069 -2.889 1.00 63.59 121 ILE A N 1
ATOM 966 C CA . ILE A 1 121 ? 1.711 1.353 -2.318 1.00 63.59 121 ILE A CA 1
ATOM 967 C C . ILE A 1 121 ? 3.246 1.429 -2.306 1.00 63.59 121 ILE A C 1
ATOM 969 O O . ILE A 1 121 ? 3.824 2.508 -2.415 1.00 63.59 121 ILE A O 1
ATOM 973 N N . SER A 1 122 ? 3.926 0.277 -2.233 1.00 57.50 122 SER A N 1
ATOM 974 C CA . SER A 1 122 ? 5.390 0.208 -2.242 1.00 57.50 122 SER A CA 1
ATOM 975 C C . SER A 1 122 ? 5.950 -0.114 -3.630 1.00 57.50 122 SER A C 1
ATOM 977 O O . SER A 1 122 ? 5.473 -1.003 -4.336 1.00 57.50 122 SER A O 1
ATOM 979 N N . GLN A 1 123 ? 7.030 0.573 -4.006 1.00 61.88 123 GLN A N 1
ATOM 980 C CA . GLN A 1 123 ? 7.771 0.315 -5.246 1.00 61.88 123 GLN A CA 1
ATOM 981 C C . GLN A 1 123 ? 8.699 -0.906 -5.143 1.00 61.88 123 GLN A C 1
ATOM 983 O O . GLN A 1 123 ? 9.362 -1.251 -6.118 1.00 61.88 123 GLN A O 1
ATOM 988 N N . VAL A 1 124 ? 8.722 -1.603 -4.002 1.00 64.19 124 VAL A N 1
ATOM 989 C CA . VAL A 1 124 ? 9.680 -2.682 -3.704 1.00 64.19 124 VAL A CA 1
ATOM 990 C C . VAL A 1 124 ? 9.596 -3.824 -4.723 1.00 64.19 124 VAL A C 1
ATOM 992 O O . VAL A 1 124 ? 10.620 -4.377 -5.127 1.00 64.19 124 VAL A O 1
ATOM 995 N N . ALA A 1 125 ? 8.393 -4.166 -5.196 1.00 65.69 125 ALA A N 1
ATOM 996 C CA . ALA A 1 125 ? 8.217 -5.177 -6.242 1.00 65.69 125 ALA A CA 1
ATOM 997 C C . ALA A 1 125 ? 8.824 -4.732 -7.588 1.00 65.69 125 ALA A C 1
ATOM 999 O O . ALA A 1 125 ? 9.496 -5.517 -8.268 1.00 65.69 125 ALA A O 1
ATOM 1000 N N . CYS A 1 126 ? 8.651 -3.457 -7.947 1.00 72.88 126 CYS A N 1
ATOM 1001 C CA . CYS A 1 126 ? 9.258 -2.866 -9.137 1.00 72.88 126 CYS A CA 1
ATOM 1002 C C . CYS A 1 126 ? 10.784 -2.808 -9.002 1.00 72.88 126 CYS A C 1
ATOM 1004 O O . CYS A 1 126 ? 11.489 -3.236 -9.911 1.00 72.88 126 CYS A O 1
ATOM 1006 N N . GLU A 1 127 ? 11.311 -2.362 -7.861 1.00 78.38 127 GLU A N 1
ATOM 1007 C CA . GLU A 1 127 ? 12.753 -2.307 -7.586 1.00 78.38 127 GLU A CA 1
ATOM 1008 C C . GLU A 1 127 ? 13.404 -3.689 -7.649 1.00 78.38 127 GLU A C 1
ATOM 1010 O O . GLU A 1 127 ? 14.450 -3.856 -8.281 1.00 78.38 127 GLU A O 1
ATOM 1015 N N . ARG A 1 128 ? 12.760 -4.710 -7.064 1.00 80.31 128 ARG A N 1
ATOM 1016 C CA . ARG A 1 128 ? 13.200 -6.106 -7.178 1.00 80.31 128 ARG A CA 1
ATOM 1017 C C . ARG A 1 128 ? 13.269 -6.529 -8.644 1.00 80.31 128 ARG A C 1
ATOM 1019 O O . ARG A 1 128 ? 14.283 -7.089 -9.061 1.00 80.31 128 ARG A O 1
ATOM 1026 N N . SER A 1 129 ? 12.231 -6.236 -9.424 1.00 86.06 129 SER A N 1
ATOM 1027 C CA . SER A 1 129 ? 12.156 -6.590 -10.846 1.00 86.06 129 SER A CA 1
ATOM 1028 C C . SER A 1 129 ? 13.230 -5.880 -11.675 1.00 86.06 129 SER A C 1
ATOM 1030 O O . SER A 1 129 ? 13.959 -6.534 -12.421 1.00 86.06 129 SER A O 1
ATOM 1032 N N . PHE A 1 130 ? 13.417 -4.571 -11.491 1.00 86.38 130 PHE A N 1
ATOM 1033 C CA . PHE A 1 130 ? 14.459 -3.797 -12.174 1.00 86.38 130 PHE A CA 1
ATOM 1034 C C . PHE A 1 130 ? 15.871 -4.215 -11.759 1.00 86.38 130 PHE A C 1
ATOM 1036 O O . PHE A 1 130 ? 16.764 -4.285 -12.604 1.00 86.38 130 PHE A O 1
ATOM 1043 N N . SER A 1 131 ? 16.081 -4.565 -10.489 1.00 87.81 131 SER A N 1
ATOM 1044 C CA . SER A 1 131 ? 17.355 -5.103 -10.004 1.00 87.81 131 SER A CA 1
ATOM 1045 C C . SER A 1 131 ? 17.703 -6.421 -10.701 1.00 87.81 131 SER A C 1
ATOM 1047 O O . SER A 1 131 ? 18.811 -6.578 -11.223 1.00 87.81 131 SER A O 1
ATOM 1049 N N . LYS A 1 132 ? 16.741 -7.351 -10.817 1.00 90.56 132 LYS A N 1
ATOM 1050 C CA . LYS A 1 132 ? 16.937 -8.595 -11.583 1.00 90.56 132 LYS A CA 1
ATOM 1051 C C . LYS A 1 132 ? 17.164 -8.323 -13.065 1.00 90.5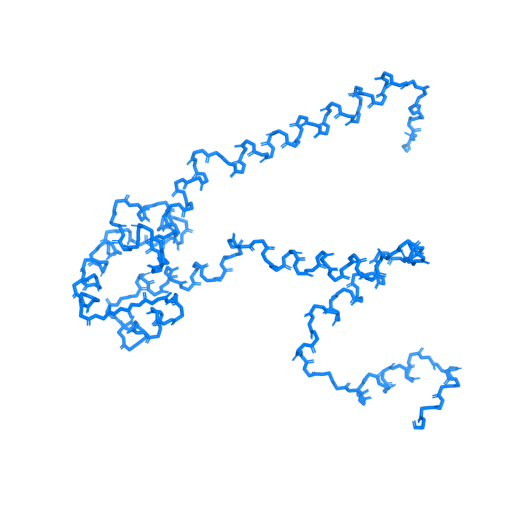6 132 LYS A C 1
ATOM 1053 O O . LYS A 1 132 ? 18.089 -8.890 -13.646 1.00 90.56 132 LYS A O 1
ATOM 1058 N N . MET A 1 133 ? 16.392 -7.417 -13.655 1.00 90.12 133 MET A N 1
ATOM 1059 C CA . MET A 1 133 ? 16.539 -7.031 -15.056 1.00 90.12 133 MET A CA 1
ATOM 1060 C C . MET A 1 133 ? 17.931 -6.459 -15.347 1.00 90.12 133 MET A C 1
ATOM 1062 O O . MET A 1 133 ? 18.536 -6.831 -16.349 1.00 90.12 133 MET A O 1
ATOM 1066 N N . LYS A 1 134 ? 18.486 -5.635 -14.449 1.00 89.69 134 LYS A N 1
ATOM 1067 C CA . LYS A 1 134 ? 19.849 -5.083 -14.555 1.00 89.69 134 LYS A CA 1
ATOM 1068 C C . LYS A 1 134 ? 20.930 -6.167 -14.507 1.00 89.69 134 LYS A C 1
ATOM 1070 O O . LYS A 1 134 ? 21.932 -6.070 -15.209 1.00 89.69 134 LYS A O 1
ATOM 1075 N N . ILE A 1 135 ? 20.735 -7.214 -13.702 1.00 90.50 135 ILE A N 1
ATOM 1076 C CA . ILE A 1 135 ? 21.652 -8.364 -13.656 1.00 90.50 135 ILE A CA 1
ATOM 1077 C C . ILE A 1 135 ? 21.584 -9.154 -14.971 1.00 90.50 135 ILE A C 1
ATOM 1079 O O . ILE A 1 135 ? 22.617 -9.558 -15.513 1.00 90.50 135 ILE A O 1
ATOM 1083 N N . ILE A 1 136 ? 20.376 -9.372 -15.494 1.00 91.19 136 ILE A N 1
ATOM 1084 C CA . ILE A 1 136 ? 20.135 -10.125 -16.730 1.00 91.19 136 ILE A CA 1
ATOM 1085 C C . ILE A 1 136 ? 20.683 -9.369 -17.950 1.00 91.19 136 ILE A C 1
ATOM 1087 O O . ILE A 1 136 ? 21.493 -9.921 -18.700 1.00 91.19 136 ILE A O 1
ATOM 1091 N N . LYS A 1 137 ? 20.289 -8.103 -18.121 1.00 91.31 137 LYS A N 1
ATOM 1092 C CA . LYS A 1 137 ? 20.722 -7.204 -19.198 1.00 91.31 137 LYS A CA 1
ATOM 1093 C C . LYS A 1 137 ? 21.897 -6.355 -18.727 1.00 91.31 137 LYS A C 1
ATOM 1095 O O . LYS A 1 137 ? 21.754 -5.187 -18.375 1.00 91.31 137 LYS A O 1
ATOM 1100 N N . ASN A 1 138 ? 23.068 -6.977 -18.718 1.00 88.69 138 ASN A N 1
ATOM 1101 C CA . ASN A 1 138 ? 24.332 -6.306 -18.433 1.00 88.69 138 ASN A CA 1
ATOM 1102 C C . ASN A 1 138 ? 25.049 -5.904 -19.734 1.00 88.69 138 ASN A C 1
ATOM 1104 O O . ASN A 1 138 ? 24.603 -6.240 -20.830 1.00 88.69 138 ASN A O 1
ATOM 1108 N N . TYR A 1 139 ? 26.168 -5.187 -19.608 1.00 88.62 139 TYR A N 1
ATOM 1109 C CA . TYR A 1 139 ? 26.910 -4.625 -20.744 1.00 88.62 139 TYR A CA 1
ATOM 1110 C C . TYR A 1 139 ? 27.236 -5.658 -21.838 1.00 88.62 139 TYR A C 1
ATOM 1112 O O . TYR A 1 139 ? 27.044 -5.389 -23.019 1.00 88.62 139 TYR A O 1
ATOM 1120 N N . LEU A 1 140 ? 27.639 -6.870 -21.443 1.00 91.00 140 LEU A N 1
ATOM 1121 C CA . LEU A 1 140 ? 27.990 -7.952 -22.370 1.00 91.00 140 LEU A CA 1
ATOM 1122 C C . LEU A 1 140 ? 26.769 -8.660 -22.987 1.00 91.00 140 LEU A C 1
ATOM 1124 O O . LEU A 1 140 ? 26.910 -9.375 -23.974 1.00 91.00 140 LEU A O 1
ATOM 1128 N N . ARG A 1 141 ? 25.570 -8.493 -22.414 1.00 84.56 141 ARG A N 1
ATOM 1129 C CA . ARG A 1 141 ? 24.322 -9.159 -22.834 1.00 84.56 141 ARG A CA 1
ATOM 1130 C C . ARG A 1 141 ? 23.242 -8.149 -23.228 1.00 84.56 141 ARG A C 1
ATOM 1132 O O . ARG A 1 141 ? 22.072 -8.322 -22.891 1.00 84.56 141 ARG A O 1
ATOM 1139 N N . ASN A 1 142 ? 23.614 -7.076 -23.922 1.00 87.81 142 ASN A N 1
ATOM 1140 C CA . ASN A 1 142 ? 22.672 -6.015 -24.288 1.00 87.81 142 ASN A CA 1
ATOM 1141 C C . ASN A 1 142 ? 21.844 -6.305 -25.560 1.00 87.81 142 ASN A C 1
ATOM 1143 O O . ASN A 1 142 ? 20.826 -5.648 -25.762 1.00 87.81 142 ASN A O 1
ATOM 1147 N N . SER A 1 143 ? 22.228 -7.303 -26.369 1.00 90.44 143 SER A N 1
ATOM 1148 C CA . SER A 1 143 ? 21.636 -7.608 -27.685 1.00 90.44 143 SER A CA 1
ATOM 1149 C C . SER A 1 143 ? 20.410 -8.533 -27.653 1.00 90.44 143 SER A C 1
ATOM 1151 O O . SER A 1 143 ? 19.938 -8.981 -28.698 1.00 90.44 143 SER A O 1
ATOM 1153 N N . MET A 1 144 ? 19.884 -8.860 -26.469 1.00 89.69 144 MET A N 1
ATOM 1154 C CA . MET A 1 144 ? 18.725 -9.749 -26.343 1.00 89.69 144 MET A CA 1
ATOM 1155 C C . MET A 1 144 ? 17.407 -9.054 -26.710 1.00 89.69 144 MET A C 1
ATOM 1157 O O . MET A 1 144 ? 17.246 -7.858 -26.481 1.00 89.69 144 MET A O 1
ATOM 1161 N N . SER A 1 145 ? 16.439 -9.824 -27.218 1.00 92.31 145 SER A N 1
ATOM 1162 C CA . SER A 1 145 ? 15.091 -9.315 -27.484 1.00 92.31 145 SER A CA 1
ATOM 1163 C C . SER A 1 145 ? 14.338 -8.989 -26.192 1.00 92.31 145 SER A C 1
ATOM 1165 O O . SER A 1 145 ? 14.508 -9.665 -25.173 1.00 92.31 145 SER A O 1
ATOM 1167 N N . ASP A 1 146 ? 13.447 -7.997 -26.249 1.00 90.69 146 ASP A N 1
ATOM 1168 C CA . ASP A 1 146 ? 12.657 -7.573 -25.084 1.00 90.69 146 ASP A CA 1
ATOM 1169 C C . ASP A 1 146 ? 11.755 -8.692 -24.555 1.00 90.69 146 ASP A C 1
ATOM 1171 O O . ASP A 1 146 ? 11.604 -8.847 -23.344 1.00 90.69 146 ASP A O 1
ATOM 1175 N N . LYS A 1 147 ? 11.235 -9.545 -25.448 1.00 92.38 147 LYS A N 1
ATOM 1176 C CA . LYS A 1 147 ? 10.471 -10.737 -25.061 1.00 92.38 147 LYS A CA 1
ATOM 1177 C C . LYS A 1 147 ? 11.310 -11.687 -24.204 1.00 92.38 147 LYS A C 1
ATOM 1179 O O . LYS A 1 147 ? 10.894 -12.061 -23.115 1.00 92.38 147 LYS A O 1
ATOM 1184 N N . ARG A 1 148 ? 12.528 -12.014 -24.653 1.00 91.06 148 ARG A N 1
ATOM 1185 C CA . ARG A 1 148 ? 13.441 -12.890 -23.903 1.00 91.06 148 ARG A CA 1
ATOM 1186 C C . ARG A 1 148 ? 13.846 -12.270 -22.565 1.00 91.06 148 ARG A C 1
ATOM 1188 O O . ARG A 1 148 ? 13.957 -12.992 -21.578 1.00 91.06 148 ARG A O 1
ATOM 1195 N N . LEU A 1 149 ? 14.082 -10.957 -22.533 1.00 92.25 149 LEU A N 1
ATOM 1196 C CA . LEU A 1 149 ? 14.390 -10.236 -21.299 1.00 92.25 149 LEU A CA 1
ATOM 1197 C C . LEU A 1 149 ? 13.233 -10.319 -20.302 1.00 92.25 149 LEU A C 1
ATOM 1199 O O . LEU A 1 149 ? 13.468 -10.617 -19.132 1.00 92.25 149 LEU A O 1
ATOM 1203 N N . SER A 1 150 ? 12.007 -10.061 -20.763 1.00 91.56 150 SER A N 1
ATOM 1204 C CA . SER A 1 150 ? 10.799 -10.120 -19.941 1.00 91.56 150 SER A CA 1
ATOM 1205 C C . SER A 1 150 ? 10.604 -11.520 -19.357 1.00 91.56 150 SER A C 1
ATOM 1207 O O . SER A 1 150 ? 10.558 -11.654 -18.134 1.00 91.56 150 SER A O 1
ATOM 1209 N N . ASP A 1 151 ? 10.643 -12.558 -20.199 1.00 91.12 151 ASP A N 1
ATOM 1210 C CA . ASP A 1 151 ? 10.500 -13.957 -19.778 1.00 91.12 151 ASP A CA 1
ATOM 1211 C C . ASP A 1 151 ? 11.550 -14.338 -18.715 1.00 91.12 151 ASP A C 1
ATOM 1213 O O . ASP A 1 151 ? 11.225 -14.899 -17.667 1.00 91.12 151 ASP A O 1
ATOM 1217 N N . LEU A 1 152 ? 12.822 -13.983 -18.940 1.00 90.06 152 LEU A N 1
ATOM 1218 C CA . LEU A 1 152 ? 13.905 -14.288 -18.001 1.00 90.06 152 LEU A CA 1
ATOM 1219 C C . LEU A 1 152 ? 13.805 -13.477 -16.701 1.00 90.06 152 LEU A C 1
ATOM 1221 O O . LEU A 1 152 ? 14.177 -13.972 -15.637 1.00 90.06 152 LEU A O 1
ATOM 1225 N N . THR A 1 153 ? 13.295 -12.245 -16.768 1.00 90.94 153 THR A N 1
ATOM 1226 C CA . THR A 1 153 ? 13.065 -11.410 -15.580 1.00 90.94 153 THR A CA 1
ATOM 1227 C C . THR A 1 153 ? 11.969 -12.007 -14.704 1.00 90.94 153 THR A C 1
ATOM 1229 O O . THR A 1 153 ? 12.166 -12.092 -13.495 1.00 90.94 153 THR A O 1
ATOM 1232 N N . VAL A 1 154 ? 10.871 -12.496 -15.294 1.00 89.75 154 VAL A N 1
ATOM 1233 C CA . VAL A 1 154 ? 9.797 -13.187 -14.557 1.00 89.75 154 VAL A CA 1
ATOM 1234 C C . VAL A 1 154 ? 10.349 -14.409 -13.825 1.00 89.75 154 VAL A C 1
ATOM 1236 O O . VAL A 1 154 ? 10.172 -14.526 -12.615 1.00 89.75 154 VAL A O 1
ATOM 1239 N N . VAL A 1 155 ? 11.113 -15.262 -14.515 1.00 88.44 155 VAL A N 1
ATOM 1240 C CA . VAL A 1 155 ? 11.752 -16.442 -13.898 1.00 88.44 155 VAL A CA 1
ATOM 1241 C C . VAL A 1 155 ? 12.704 -16.048 -12.760 1.00 88.44 155 VAL A C 1
ATOM 1243 O O . VAL A 1 155 ? 12.767 -16.721 -11.734 1.00 88.44 155 VAL A O 1
ATOM 1246 N N . ALA A 1 156 ? 13.450 -14.950 -12.911 1.00 88.69 156 ALA A N 1
ATOM 1247 C CA . ALA A 1 156 ? 14.395 -14.491 -11.894 1.00 88.69 156 ALA A CA 1
ATOM 1248 C C . ALA A 1 156 ? 13.729 -13.841 -10.666 1.00 88.69 156 ALA A C 1
ATOM 1250 O O . ALA A 1 156 ? 14.309 -13.881 -9.575 1.00 88.69 156 ALA A O 1
ATOM 1251 N N . VAL A 1 157 ? 12.559 -13.214 -10.834 1.00 87.25 157 VAL A N 1
ATOM 1252 C CA . VAL A 1 157 ? 11.758 -12.642 -9.737 1.00 87.25 157 VAL A CA 1
ATOM 1253 C C . VAL A 1 157 ? 11.038 -13.750 -8.971 1.00 87.25 157 VAL A C 1
ATOM 1255 O O . VAL A 1 157 ? 11.112 -13.777 -7.743 1.00 87.25 157 VAL A O 1
ATOM 1258 N N . GLU A 1 158 ? 10.445 -14.706 -9.686 1.00 85.25 158 GLU A N 1
ATOM 1259 C CA . GLU A 1 158 ? 9.630 -15.797 -9.135 1.00 85.25 158 GLU A CA 1
ATOM 1260 C C . GLU A 1 158 ? 10.433 -17.049 -8.751 1.00 85.25 158 GLU A C 1
ATOM 1262 O O . GLU A 1 158 ? 9.912 -18.162 -8.719 1.00 85.25 158 GLU A O 1
ATOM 1267 N N . ARG A 1 159 ? 11.715 -16.889 -8.401 1.00 80.06 159 ARG A N 1
ATOM 1268 C CA . ARG A 1 159 ? 12.624 -18.005 -8.070 1.00 80.06 159 ARG A CA 1
ATOM 1269 C C . ARG A 1 159 ? 12.107 -18.928 -6.951 1.00 80.06 159 ARG A C 1
ATOM 1271 O O . ARG A 1 159 ? 12.556 -20.064 -6.851 1.00 80.06 159 ARG A O 1
ATOM 1278 N N . ASN A 1 160 ? 11.205 -18.437 -6.103 1.00 81.00 160 ASN A N 1
ATOM 1279 C CA . ASN A 1 160 ? 10.654 -19.183 -4.970 1.00 81.00 160 ASN A CA 1
ATOM 1280 C C . ASN A 1 160 ? 9.455 -20.070 -5.344 1.00 81.00 160 ASN A C 1
ATOM 1282 O O . ASN A 1 160 ? 8.986 -20.831 -4.500 1.00 81.00 160 ASN A O 1
ATOM 1286 N N . ILE A 1 161 ? 8.943 -19.976 -6.573 1.00 83.00 161 ILE A N 1
ATOM 1287 C CA . ILE A 1 161 ? 7.879 -20.854 -7.059 1.00 83.00 161 ILE A CA 1
ATOM 1288 C C . ILE A 1 161 ? 8.512 -22.183 -7.480 1.00 83.00 161 ILE A C 1
ATOM 1290 O O . ILE A 1 161 ? 9.482 -22.205 -8.236 1.00 83.00 161 ILE A O 1
ATOM 1294 N N . ALA A 1 162 ? 7.970 -23.300 -6.990 1.00 80.19 162 ALA A N 1
ATOM 1295 C CA . ALA A 1 162 ? 8.418 -24.628 -7.392 1.00 80.19 162 ALA A CA 1
ATOM 1296 C C . ALA A 1 162 ? 8.122 -24.849 -8.883 1.00 80.19 162 ALA A C 1
ATOM 1298 O O . ALA A 1 162 ? 6.974 -24.767 -9.322 1.00 80.19 162 ALA A O 1
ATOM 1299 N N . ILE A 1 163 ? 9.170 -25.115 -9.658 1.00 81.88 163 ILE A N 1
ATOM 1300 C CA . ILE A 1 163 ? 9.070 -25.372 -11.091 1.00 81.88 163 ILE A CA 1
ATOM 1301 C C . ILE A 1 163 ? 9.124 -26.882 -11.317 1.00 81.88 163 ILE A C 1
ATOM 1303 O O . ILE A 1 163 ? 10.050 -27.550 -10.862 1.00 81.88 163 ILE A O 1
ATOM 1307 N N . ASP A 1 164 ? 8.143 -27.407 -12.047 1.00 86.31 164 ASP A N 1
ATOM 1308 C CA . ASP A 1 164 ? 8.139 -28.790 -12.521 1.00 86.31 164 ASP A CA 1
ATOM 1309 C C . ASP A 1 164 ? 9.078 -28.925 -13.730 1.00 86.31 164 ASP A C 1
ATOM 1311 O O . ASP A 1 164 ? 8.735 -28.563 -14.862 1.00 86.31 164 ASP A O 1
ATOM 1315 N N . TYR A 1 165 ? 10.298 -29.393 -13.465 1.00 83.00 165 TYR A N 1
ATOM 1316 C CA . TYR A 1 165 ? 11.338 -29.543 -14.478 1.00 83.00 165 TYR A CA 1
ATOM 1317 C C . TYR A 1 165 ? 10.974 -30.590 -15.537 1.00 83.00 165 TYR A C 1
ATOM 1319 O O . TYR A 1 165 ? 11.228 -30.345 -16.716 1.00 83.00 165 TYR A O 1
ATOM 1327 N N . GLU A 1 166 ? 10.312 -31.687 -15.159 1.00 85.62 166 GLU A N 1
ATOM 1328 C CA . GLU A 1 166 ? 9.904 -32.760 -16.081 1.00 85.62 166 GLU A CA 1
ATOM 1329 C C . GLU A 1 166 ? 8.940 -32.227 -17.138 1.00 85.62 166 GLU A C 1
ATOM 1331 O O . GLU A 1 166 ? 9.135 -32.397 -18.344 1.00 85.62 166 GLU A O 1
ATOM 1336 N N . ARG A 1 167 ? 7.944 -31.448 -16.705 1.00 86.25 167 ARG A N 1
ATOM 1337 C CA . ARG A 1 167 ? 6.997 -30.807 -17.623 1.00 86.25 167 ARG A CA 1
ATOM 1338 C C . ARG A 1 167 ? 7.675 -29.836 -18.591 1.00 86.25 167 ARG A C 1
ATOM 1340 O O . ARG A 1 167 ? 7.224 -29.690 -19.733 1.00 86.25 167 ARG A O 1
ATOM 1347 N N . ILE A 1 168 ? 8.721 -29.134 -18.154 1.00 83.56 168 ILE A N 1
ATOM 1348 C CA . ILE A 1 168 ? 9.485 -28.228 -19.023 1.00 83.56 168 ILE A CA 1
ATOM 1349 C C . ILE A 1 168 ? 10.294 -29.023 -20.043 1.00 83.56 168 ILE A C 1
ATOM 1351 O O . ILE A 1 168 ? 10.280 -28.658 -21.220 1.00 83.56 168 ILE A O 1
ATOM 1355 N N . ILE A 1 169 ? 10.956 -30.098 -19.610 1.00 83.69 169 ILE A N 1
ATOM 1356 C CA . ILE A 1 169 ? 11.744 -30.987 -20.471 1.00 83.69 169 ILE A CA 1
ATOM 1357 C C . ILE A 1 169 ? 10.850 -31.568 -21.567 1.00 83.69 169 ILE A C 1
ATOM 1359 O O . ILE A 1 169 ? 11.148 -31.403 -22.751 1.00 83.69 169 ILE A O 1
ATOM 1363 N N . ASP A 1 170 ? 9.697 -32.119 -21.194 1.00 86.00 170 ASP A N 1
ATOM 1364 C CA . ASP A 1 170 ? 8.702 -32.653 -22.124 1.00 86.00 170 ASP A CA 1
ATOM 1365 C C . ASP A 1 170 ? 8.235 -31.615 -23.149 1.00 86.00 170 ASP A C 1
ATOM 1367 O O . ASP A 1 170 ? 8.134 -31.883 -24.351 1.00 86.00 170 ASP A O 1
ATOM 1371 N N . LYS A 1 171 ? 7.942 -30.395 -22.687 1.00 85.31 171 LYS A N 1
ATOM 1372 C CA . LYS A 1 171 ? 7.487 -29.307 -23.559 1.00 85.31 171 LYS A CA 1
ATOM 1373 C C . LYS A 1 171 ? 8.595 -28.843 -24.506 1.00 85.31 171 LYS A C 1
ATOM 1375 O O . LYS A 1 171 ? 8.310 -28.516 -25.660 1.00 85.31 171 LYS A O 1
ATOM 1380 N N . LEU A 1 172 ? 9.842 -28.821 -24.042 1.00 81.19 172 LEU A N 1
ATOM 1381 C CA . LEU A 1 172 ? 11.003 -28.451 -24.846 1.00 81.19 172 LEU A CA 1
ATOM 1382 C C . LEU A 1 172 ? 11.296 -29.519 -25.906 1.00 81.19 172 LEU A C 1
ATOM 1384 O O . LEU A 1 172 ? 11.461 -29.166 -27.073 1.00 81.19 172 LEU A O 1
ATOM 1388 N N . ALA A 1 173 ? 11.247 -30.802 -25.537 1.00 81.62 173 ALA A N 1
ATOM 1389 C CA . ALA A 1 173 ? 11.419 -31.934 -26.448 1.00 81.62 173 ALA A CA 1
ATOM 1390 C C . ALA A 1 173 ? 10.350 -31.962 -27.555 1.00 81.62 173 ALA A C 1
ATOM 1392 O O . ALA A 1 173 ? 10.665 -32.183 -28.725 1.00 81.62 173 ALA A O 1
ATOM 1393 N N . ARG A 1 174 ? 9.084 -31.667 -27.221 1.00 81.88 174 ARG A N 1
ATOM 1394 C CA . ARG A 1 174 ? 7.990 -31.584 -28.210 1.00 81.88 174 ARG A CA 1
ATOM 1395 C C . ARG A 1 174 ? 8.152 -30.412 -29.182 1.00 81.88 174 ARG A C 1
ATOM 1397 O O . ARG A 1 174 ? 7.834 -30.556 -30.361 1.00 81.88 174 ARG A O 1
ATOM 1404 N N . ASN A 1 175 ? 8.643 -29.267 -28.704 1.00 78.88 175 ASN A N 1
ATOM 1405 C CA . ASN A 1 175 ? 8.782 -28.052 -29.514 1.00 78.88 175 ASN A CA 1
ATOM 1406 C C . ASN A 1 175 ? 10.070 -28.018 -30.352 1.00 78.88 175 ASN A C 1
ATOM 1408 O O . ASN A 1 175 ? 10.082 -27.412 -31.422 1.00 78.88 175 ASN A O 1
ATOM 1412 N N . HIS A 1 176 ? 11.140 -28.679 -29.906 1.00 70.88 176 HIS A N 1
ATOM 1413 C CA . HIS A 1 176 ? 12.414 -28.753 -30.618 1.00 70.88 176 HIS A CA 1
ATOM 1414 C C . HIS A 1 176 ? 12.737 -30.198 -31.012 1.00 70.88 176 HIS A C 1
ATOM 1416 O O . HIS A 1 176 ? 13.512 -30.882 -30.356 1.00 70.88 176 HIS A O 1
ATOM 1422 N N . LYS A 1 177 ? 12.223 -30.641 -32.168 1.00 60.47 177 LYS A N 1
ATOM 1423 C CA . LYS A 1 177 ? 12.469 -31.993 -32.720 1.00 60.47 177 LYS A CA 1
ATOM 1424 C C . LYS A 1 177 ? 13.953 -32.342 -32.989 1.00 60.47 177 LYS A C 1
ATOM 1426 O O . LYS A 1 177 ? 14.235 -33.486 -33.313 1.00 60.47 177 LYS A O 1
ATOM 1431 N N . ASN A 1 178 ? 14.887 -31.390 -32.860 1.00 59.28 178 ASN A N 1
ATOM 1432 C CA . ASN A 1 178 ? 16.319 -31.542 -33.175 1.00 59.28 178 ASN A CA 1
ATOM 1433 C C . ASN A 1 178 ? 17.283 -31.220 -32.010 1.00 59.28 178 ASN A C 1
ATOM 1435 O O . ASN A 1 178 ? 18.490 -31.101 -32.231 1.00 59.28 178 ASN A O 1
ATOM 1439 N N . SER A 1 179 ? 16.813 -31.050 -30.771 1.00 56.94 179 SER A N 1
ATOM 1440 C CA . SER A 1 179 ? 17.714 -30.758 -29.645 1.00 56.94 179 SER A CA 1
ATOM 1441 C C . SER A 1 179 ? 18.471 -32.014 -29.193 1.00 56.94 179 SER A C 1
ATOM 1443 O O . SER A 1 179 ? 17.968 -32.800 -28.398 1.00 56.94 179 SER A O 1
ATOM 1445 N N . ARG A 1 180 ? 19.712 -32.176 -29.674 1.00 55.09 180 ARG A N 1
ATOM 1446 C CA . ARG A 1 180 ? 20.722 -33.122 -29.152 1.00 55.09 180 ARG A CA 1
ATOM 1447 C C . ARG A 1 180 ? 21.245 -32.679 -27.778 1.00 55.09 180 ARG A C 1
ATOM 1449 O O . ARG A 1 180 ? 22.440 -32.453 -27.612 1.00 55.09 180 ARG A O 1
ATOM 1456 N N . ILE A 1 181 ? 20.360 -32.478 -26.811 1.00 60.28 181 ILE A N 1
ATOM 1457 C CA . ILE A 1 181 ? 20.752 -32.134 -25.444 1.00 60.28 181 ILE A CA 1
ATOM 1458 C C . ILE A 1 181 ? 20.447 -33.359 -24.586 1.00 60.28 181 ILE A C 1
ATOM 1460 O O . ILE A 1 181 ? 19.320 -33.553 -24.146 1.00 60.28 181 ILE A O 1
ATOM 1464 N N . LEU A 1 182 ? 21.456 -34.214 -24.423 1.00 51.38 182 LEU A N 1
ATOM 1465 C CA . LEU A 1 182 ? 21.472 -35.264 -23.409 1.00 51.38 182 LEU A CA 1
ATOM 1466 C C . LEU A 1 182 ? 21.883 -34.598 -22.096 1.00 51.38 182 LEU A C 1
ATOM 1468 O O . LEU A 1 182 ? 23.030 -34.178 -21.954 1.00 51.38 182 LEU A O 1
ATOM 1472 N N . LEU A 1 183 ? 20.934 -34.440 -21.178 1.00 50.31 183 LEU A N 1
ATOM 1473 C CA . LEU A 1 183 ? 21.226 -34.055 -19.801 1.00 50.31 183 LEU A CA 1
ATOM 1474 C C . LEU A 1 183 ? 21.464 -35.355 -19.024 1.00 50.31 183 LEU A C 1
ATOM 1476 O O . LEU A 1 183 ? 20.552 -36.175 -18.932 1.00 50.31 183 LEU A O 1
ATOM 1480 N N . TYR A 1 184 ? 22.706 -35.559 -18.579 1.00 38.56 184 TYR A N 1
ATOM 1481 C CA . TYR A 1 184 ? 23.101 -36.611 -17.636 1.00 38.56 184 TYR A CA 1
ATOM 1482 C C . TYR A 1 184 ? 22.971 -36.082 -16.207 1.00 38.56 184 TYR A C 1
ATOM 1484 O O . TYR A 1 184 ? 23.282 -34.881 -16.015 1.00 38.56 184 TYR A O 1
#